Protein AF-A0A9E1S8I8-F1 (afdb_monomer)

Foldseek 3Di:
DVVVVVVVVVVVVVVVVVVVVVVVVVVVVVVVVVVVVVVVVVVVVVVVVVVVVVVVVVVVVVVPDDDDDDDDDPPVVVVVVVVVVVVVVVVVVVVVVVVVVVVVVVVVVVVVVVCVVPVDDDPVVVDPDPPDDDDDDDDDDDPPPPPVPFKFKEKEWEWEQDPVRDIDALAQWKKKKAQDFLQVLCVVLPNDCVVQPPQDGVQSVLLQCVQDCPSPPCSVVSSVVSRVVCVVVVRIDMDTAHRRNMDMDIGDGFAKIWIWTWGCPDPRTFTGGAIDGTDGYYHYDYHYPVRTPDDD

Nearest PDB structures (foldseek):
  3qec-assembly1_A  TM=5.569E-01  e=1.779E-06  Pseudomonas aeruginosa
  1xpn-assembly1_A  TM=4.089E-01  e=4.690E-05  Pseudomonas aeruginosa PAO1
  6cgt-assembly1_A  TM=3.805E-01  e=1.269E-01  Niallia circulans
  7uai-assembly1_H  TM=1.755E-01  e=2.310E+00  Homo sapiens

Secondary structure (DSSP, 8-state):
-HHHHHHHHHHHHHHHHHHHHHHHHHHHHHHHHHHHHHHHHHHHHHHHHHHHHHHHHHHHHHTTS--------HHHHHHHHHHHHHHHHHHHHHHHHHHHHHHHHHHHHHHHHHHHH-S---GGGSS-----------------------EEEEEEEEEEE-TTS-EEE-TT-EEEEESS-HHHHHHHTT--GGGSTT---HHHHHHHHHH-TTTSTTHHHHHHHHHHHHHHTTSSEEEE--TTSEEEEEEEESEEEEEEEEE--SSS-EEEEEEEEEPSEEEEEEE-GGG-SEE-

Structure (mmCIF, N/CA/C/O backbone):
data_AF-A0A9E1S8I8-F1
#
_entry.id   AF-A0A9E1S8I8-F1
#
loop_
_atom_site.group_PDB
_atom_site.id
_atom_site.type_symbol
_atom_site.label_atom_id
_atom_site.label_alt_id
_atom_site.label_comp_id
_atom_site.label_asym_id
_atom_site.label_entity_id
_atom_site.label_seq_id
_atom_site.pdbx_PDB_ins_code
_atom_site.Cartn_x
_atom_site.Cartn_y
_atom_site.Cartn_z
_atom_site.occupancy
_atom_site.B_iso_or_equiv
_atom_site.auth_seq_id
_atom_sit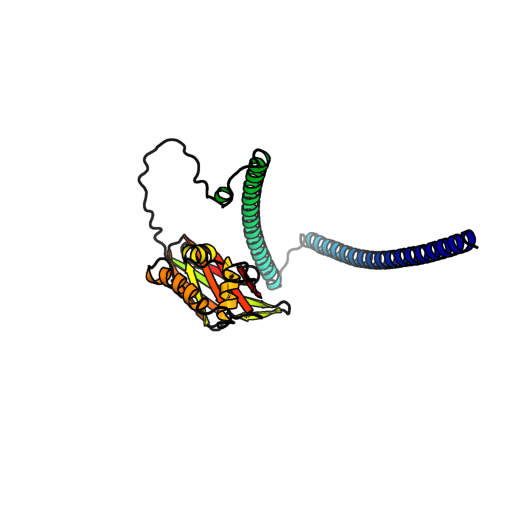e.auth_comp_id
_atom_site.auth_asym_id
_atom_site.auth_atom_id
_atom_site.pdbx_PDB_model_num
ATOM 1 N N . MET A 1 1 ? 63.934 21.686 -35.030 1.00 57.00 1 MET A N 1
ATOM 2 C CA . MET A 1 1 ? 62.515 21.384 -35.312 1.00 57.00 1 MET A CA 1
ATOM 3 C C . MET A 1 1 ? 61.804 20.628 -34.187 1.00 57.00 1 MET A C 1
ATOM 5 O O . MET A 1 1 ? 60.825 21.159 -33.699 1.00 57.00 1 MET A O 1
ATOM 9 N N . SER A 1 2 ? 62.266 19.462 -33.706 1.00 64.00 2 SER A N 1
ATOM 10 C CA . SER A 1 2 ? 61.500 18.681 -32.699 1.00 64.00 2 SER A CA 1
ATOM 11 C C . SER A 1 2 ? 61.282 19.377 -31.342 1.00 64.00 2 SER A C 1
ATOM 13 O O . SER A 1 2 ? 60.196 19.288 -30.788 1.00 64.00 2 SER A O 1
ATOM 15 N N . LYS A 1 3 ? 62.287 20.093 -30.812 1.00 66.56 3 LYS A N 1
ATOM 16 C CA . LYS A 1 3 ? 62.179 20.795 -29.513 1.00 66.56 3 LYS A CA 1
ATOM 17 C C . LYS A 1 3 ? 61.255 22.017 -29.539 1.00 66.56 3 LYS A C 1
ATOM 19 O O . LYS A 1 3 ? 60.738 22.421 -28.508 1.00 66.56 3 LYS A O 1
ATOM 24 N N . GLU A 1 4 ? 61.077 22.615 -30.710 1.00 71.12 4 GLU A N 1
ATOM 25 C CA . GLU A 1 4 ? 60.298 23.844 -30.893 1.00 71.12 4 GLU A CA 1
ATOM 26 C C . GLU A 1 4 ? 58.797 23.527 -30.930 1.00 71.12 4 GLU A C 1
ATOM 28 O O . GLU A 1 4 ? 58.008 24.182 -30.260 1.00 71.12 4 GLU A O 1
ATOM 33 N N . LEU A 1 5 ? 58.435 22.415 -31.582 1.00 75.75 5 LEU A N 1
ATOM 34 C CA . LEU A 1 5 ? 57.077 21.867 -31.590 1.00 75.75 5 LEU A CA 1
ATOM 35 C C . LEU A 1 5 ? 56.625 21.393 -30.192 1.00 75.75 5 LEU A C 1
ATOM 37 O O . LEU A 1 5 ? 55.467 21.549 -29.803 1.00 75.75 5 LEU A O 1
ATOM 41 N N . GLU A 1 6 ? 57.544 20.827 -29.408 1.00 79.88 6 GLU A N 1
ATOM 42 C CA . GLU A 1 6 ? 57.282 20.409 -28.024 1.00 79.88 6 GLU A CA 1
ATOM 43 C C . GLU A 1 6 ? 57.083 21.616 -27.090 1.00 79.88 6 GLU A C 1
ATOM 45 O O . GLU A 1 6 ? 56.179 21.623 -26.254 1.00 79.88 6 GLU A O 1
ATOM 50 N N . ALA A 1 7 ? 57.857 22.687 -27.283 1.00 79.88 7 ALA A N 1
ATOM 51 C CA . ALA A 1 7 ? 57.668 23.937 -26.551 1.00 79.88 7 ALA A CA 1
ATOM 52 C C . ALA A 1 7 ? 56.337 24.628 -26.910 1.00 79.88 7 ALA A C 1
ATOM 54 O O . ALA A 1 7 ? 55.632 25.108 -26.022 1.00 79.88 7 ALA A O 1
ATOM 55 N N . GLU A 1 8 ? 55.953 24.635 -28.188 1.00 81.38 8 GLU A N 1
ATOM 56 C CA . GLU A 1 8 ? 54.694 25.227 -28.658 1.00 81.38 8 GLU A CA 1
ATOM 57 C C . GLU A 1 8 ? 53.463 24.471 -28.128 1.00 81.38 8 GLU A C 1
ATOM 59 O O . GLU A 1 8 ? 52.495 25.076 -27.659 1.00 81.38 8 GLU A O 1
ATOM 64 N N . THR A 1 9 ? 53.513 23.137 -28.116 1.00 80.81 9 THR A N 1
ATOM 65 C CA . THR A 1 9 ? 52.442 22.305 -27.540 1.00 80.81 9 THR A CA 1
ATOM 66 C C . THR A 1 9 ? 52.339 22.459 -26.021 1.00 80.81 9 THR A C 1
ATOM 68 O O . THR A 1 9 ? 51.228 22.542 -25.491 1.00 80.81 9 THR A O 1
ATOM 71 N N . ALA A 1 10 ? 53.465 22.580 -25.312 1.00 84.19 10 ALA A N 1
ATOM 72 C CA . ALA A 1 10 ? 53.474 22.867 -23.878 1.00 84.19 10 ALA A CA 1
ATOM 73 C C . ALA A 1 10 ? 52.860 24.241 -23.554 1.00 84.19 10 ALA A C 1
ATOM 75 O O . ALA A 1 10 ? 52.058 24.348 -22.622 1.00 84.19 10 ALA A O 1
ATOM 76 N N . LEU A 1 11 ? 53.170 25.274 -24.344 1.00 85.06 11 LEU A N 1
ATOM 77 C CA . LEU A 1 11 ? 52.589 26.613 -24.192 1.00 85.06 11 LEU A CA 1
ATOM 78 C C . LEU A 1 11 ? 51.076 26.612 -24.423 1.00 85.06 11 LEU A C 1
ATOM 80 O O . LEU A 1 11 ? 50.335 27.184 -23.624 1.00 85.06 11 LEU A O 1
ATOM 84 N N . LYS A 1 12 ? 50.603 25.904 -25.451 1.00 85.56 12 LYS A N 1
ATOM 85 C CA . LYS A 1 12 ? 49.168 25.783 -25.736 1.00 85.56 12 LYS A CA 1
ATOM 86 C C . LYS A 1 12 ? 48.413 25.062 -24.617 1.00 85.56 12 LYS A C 1
ATOM 88 O O . LYS A 1 12 ? 47.315 25.468 -24.244 1.00 85.56 12 LYS A O 1
ATOM 93 N N . ASN A 1 13 ? 49.015 24.033 -24.023 1.00 86.25 13 ASN A N 1
ATOM 94 C CA . ASN A 1 13 ? 48.436 23.338 -22.870 1.00 86.25 13 ASN A CA 1
ATOM 95 C C . ASN A 1 13 ? 48.392 24.226 -21.616 1.00 86.25 13 ASN A C 1
ATOM 97 O O . ASN A 1 13 ? 47.397 24.218 -20.888 1.00 86.25 13 ASN A O 1
ATOM 101 N N . LEU A 1 14 ? 49.440 25.020 -21.377 1.00 88.75 14 LEU A N 1
ATOM 102 C CA . LEU A 1 14 ? 49.476 26.010 -20.297 1.00 88.75 14 LEU A CA 1
ATOM 103 C C . LEU A 1 14 ? 48.399 27.087 -20.474 1.00 88.75 14 LEU A C 1
ATOM 105 O O . LEU A 1 14 ? 47.734 27.450 -19.502 1.00 88.75 14 LEU A O 1
ATOM 109 N N . GLU A 1 15 ? 48.185 27.557 -21.701 1.00 90.75 15 GLU A N 1
ATOM 110 C CA . GLU A 1 15 ? 47.139 28.526 -22.034 1.00 90.75 15 GLU A CA 1
ATOM 111 C C . GLU A 1 15 ? 45.739 27.960 -21.758 1.00 90.75 15 GLU A C 1
ATOM 113 O O . GLU A 1 15 ? 44.950 28.581 -21.042 1.00 90.75 15 GLU A O 1
ATOM 118 N N . VAL A 1 16 ? 45.453 26.740 -22.225 1.00 90.19 16 VAL A N 1
ATOM 119 C CA . VAL A 1 16 ? 44.173 26.057 -21.970 1.00 90.19 16 VAL A CA 1
ATOM 120 C C . VAL A 1 16 ? 43.933 25.874 -20.470 1.00 90.19 16 VAL A C 1
ATOM 122 O O . VAL A 1 16 ? 42.843 26.173 -19.974 1.00 90.19 16 VAL A O 1
ATOM 125 N N . HIS A 1 17 ? 44.950 25.443 -19.724 1.00 88.19 17 HIS A N 1
ATOM 126 C CA . HIS A 1 17 ? 44.842 25.266 -18.277 1.00 88.19 17 HIS A CA 1
ATOM 127 C C . HIS A 1 17 ? 44.632 26.603 -17.544 1.00 88.19 17 HIS A C 1
ATOM 129 O O . HIS A 1 17 ? 43.855 26.677 -16.588 1.00 88.19 17 HIS A O 1
ATOM 135 N N . SER A 1 18 ? 45.278 27.678 -18.003 1.00 91.94 18 SER A N 1
ATOM 136 C CA . SER A 1 18 ? 45.083 29.035 -17.480 1.00 91.94 18 SER A CA 1
ATOM 137 C C . SER A 1 18 ? 43.645 29.521 -17.691 1.00 91.94 18 SER A C 1
ATOM 139 O O . SER A 1 18 ? 42.994 29.962 -16.741 1.00 91.94 18 SER A O 1
ATOM 141 N N . ILE A 1 19 ? 43.100 29.345 -18.899 1.00 92.94 19 ILE A N 1
ATOM 142 C CA . ILE A 1 19 ? 41.713 29.704 -19.235 1.00 92.94 19 ILE A CA 1
ATOM 143 C C . ILE A 1 19 ? 40.722 28.898 -18.387 1.00 92.94 19 ILE A C 1
ATOM 145 O O . ILE A 1 19 ? 39.763 29.453 -17.844 1.00 92.94 19 ILE A O 1
ATOM 149 N N . GLN A 1 20 ? 40.955 27.595 -18.222 1.00 91.12 20 GLN A N 1
ATOM 150 C CA . GLN A 1 20 ? 40.087 26.740 -17.415 1.00 91.12 20 GLN A CA 1
ATOM 151 C C . GLN A 1 20 ? 40.120 27.126 -15.931 1.00 91.12 20 GLN A C 1
ATOM 153 O O . GLN A 1 20 ? 39.068 27.187 -15.288 1.00 91.12 20 GLN A O 1
ATOM 158 N N . ARG A 1 21 ? 41.301 27.459 -15.392 1.00 92.81 21 ARG A N 1
ATOM 159 C CA . ARG A 1 21 ? 41.440 27.996 -14.032 1.00 92.81 21 ARG A CA 1
ATOM 160 C C . ARG A 1 21 ? 40.693 29.322 -13.885 1.00 92.81 21 ARG A C 1
ATOM 162 O O . ARG A 1 21 ? 39.972 29.489 -12.904 1.00 92.81 21 ARG A O 1
ATOM 169 N N . GLN A 1 22 ? 40.813 30.229 -14.853 1.00 93.19 22 GLN A N 1
ATOM 170 C CA . GLN A 1 22 ? 40.111 31.514 -14.828 1.00 93.19 22 GLN A CA 1
ATOM 171 C C . GLN A 1 22 ? 38.590 31.324 -14.812 1.00 93.19 22 GLN A C 1
ATOM 173 O O . GLN A 1 22 ? 37.897 31.952 -14.013 1.00 93.19 22 GLN A O 1
ATOM 178 N N . LYS A 1 23 ? 38.073 30.399 -15.627 1.00 93.25 23 LYS A N 1
ATOM 179 C CA . LYS A 1 23 ? 36.647 30.053 -15.647 1.00 93.25 23 LYS A CA 1
ATOM 180 C C . LYS A 1 23 ? 36.176 29.478 -14.309 1.00 93.25 23 LYS A C 1
ATOM 182 O O . LYS A 1 23 ? 35.147 29.898 -13.793 1.00 93.25 23 LYS A O 1
ATOM 187 N N . SER A 1 24 ? 36.959 28.580 -13.709 1.00 92.12 24 SER A N 1
ATOM 188 C CA . SER A 1 24 ? 36.643 28.021 -12.391 1.00 92.12 24 SER A CA 1
ATOM 189 C C . SER A 1 24 ? 36.608 29.089 -11.293 1.00 92.12 24 SER A C 1
ATOM 191 O O . SER A 1 24 ? 35.784 28.995 -10.387 1.00 92.12 24 SER A O 1
ATOM 193 N N . ILE A 1 25 ? 37.488 30.093 -11.350 1.00 93.25 25 ILE A N 1
ATOM 194 C CA . ILE A 1 25 ? 37.490 31.213 -10.399 1.00 93.25 25 ILE A CA 1
ATOM 195 C C . ILE A 1 25 ? 36.225 32.063 -10.566 1.00 93.25 25 ILE A C 1
ATOM 197 O O . ILE A 1 25 ? 35.616 32.454 -9.571 1.00 93.25 25 ILE A O 1
ATOM 201 N N . GLU A 1 26 ? 35.808 32.321 -11.804 1.00 94.31 26 GLU A N 1
ATOM 202 C CA . GLU A 1 26 ? 34.594 33.085 -12.101 1.00 94.31 26 GLU A CA 1
ATOM 203 C C . GLU A 1 26 ? 33.328 32.363 -11.603 1.00 94.31 26 GLU A C 1
ATOM 205 O O . GLU A 1 26 ? 32.475 32.967 -10.949 1.00 94.31 26 GLU A O 1
ATOM 210 N N . ASP A 1 27 ? 33.242 31.045 -11.810 1.00 92.38 27 ASP A N 1
ATOM 211 C CA . ASP A 1 27 ? 32.136 30.224 -11.305 1.00 92.38 27 ASP A CA 1
ATOM 212 C C . ASP A 1 27 ? 32.079 30.234 -9.767 1.00 92.38 27 ASP A C 1
ATOM 214 O O . ASP A 1 27 ? 31.004 30.388 -9.180 1.00 92.38 27 ASP A O 1
ATOM 218 N N . LEU A 1 28 ? 33.235 30.152 -9.095 1.00 91.88 28 LEU A N 1
ATOM 219 C CA . LEU A 1 28 ? 33.319 30.256 -7.634 1.00 91.88 28 LEU A CA 1
ATOM 220 C C . LEU A 1 28 ? 32.877 31.633 -7.123 1.00 91.88 28 LEU A C 1
ATOM 222 O O . LEU A 1 28 ? 32.170 31.708 -6.116 1.00 91.88 28 LEU A O 1
ATOM 226 N N . ARG A 1 29 ? 33.228 32.719 -7.824 1.00 93.25 29 ARG A N 1
ATOM 227 C CA . ARG A 1 29 ? 32.753 34.074 -7.496 1.00 93.25 29 ARG A CA 1
ATOM 228 C C . ARG A 1 29 ? 31.240 34.183 -7.620 1.00 93.25 29 ARG A C 1
ATOM 230 O O . ARG A 1 29 ? 30.596 34.732 -6.730 1.00 93.25 29 ARG A O 1
ATOM 237 N N . LYS A 1 30 ? 30.657 33.609 -8.673 1.00 93.00 30 LYS A N 1
ATOM 238 C CA . LYS A 1 30 ? 29.202 33.591 -8.867 1.00 93.00 30 LYS A CA 1
ATOM 239 C C . LYS A 1 30 ? 28.489 32.806 -7.766 1.00 93.00 30 LYS A C 1
ATOM 241 O O . LYS A 1 30 ? 27.469 33.258 -7.251 1.00 93.00 30 LYS A O 1
ATOM 246 N N . ILE A 1 31 ? 29.039 31.656 -7.372 1.00 92.81 31 ILE A N 1
ATOM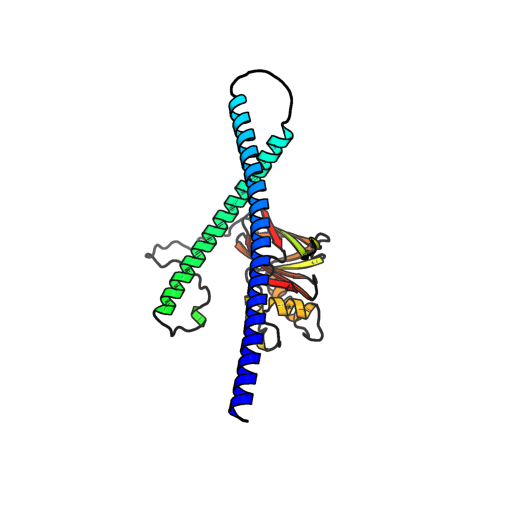 247 C CA . ILE A 1 31 ? 28.510 30.855 -6.262 1.00 92.81 31 ILE A CA 1
ATOM 248 C C . ILE A 1 31 ? 28.584 31.634 -4.945 1.00 92.81 31 ILE A C 1
ATOM 250 O O . ILE A 1 31 ? 27.604 31.637 -4.202 1.00 92.81 31 ILE A O 1
ATOM 254 N N . ASN A 1 32 ? 29.704 32.301 -4.658 1.00 92.06 32 ASN A N 1
ATOM 255 C CA . ASN A 1 32 ? 29.839 33.108 -3.445 1.00 92.06 32 ASN A CA 1
ATOM 256 C C . ASN A 1 32 ? 28.862 34.283 -3.434 1.00 92.06 32 ASN A C 1
ATOM 258 O O . ASN A 1 32 ? 28.139 34.426 -2.459 1.00 92.06 32 ASN A O 1
ATOM 262 N N . ASN A 1 33 ? 28.717 35.018 -4.538 1.00 93.12 33 ASN A N 1
ATOM 263 C CA . ASN A 1 33 ? 27.735 36.101 -4.624 1.00 93.12 33 ASN A CA 1
ATOM 264 C C . ASN A 1 33 ? 26.302 35.613 -4.346 1.00 93.12 33 ASN A C 1
ATOM 266 O O . ASN A 1 33 ? 25.557 36.261 -3.615 1.00 93.12 33 ASN A O 1
ATOM 270 N N . ASN A 1 34 ? 25.914 34.449 -4.876 1.00 92.38 34 ASN A N 1
ATOM 271 C CA . ASN A 1 34 ? 24.595 33.868 -4.604 1.00 92.38 34 ASN A CA 1
ATOM 272 C C . ASN A 1 34 ? 24.433 33.463 -3.128 1.00 92.38 34 ASN A C 1
ATOM 274 O O . ASN A 1 34 ? 23.359 33.634 -2.543 1.00 92.38 34 ASN A O 1
ATOM 278 N N . LYS A 1 35 ? 25.490 32.915 -2.516 1.00 92.94 35 LYS A N 1
ATOM 279 C CA . LYS A 1 35 ? 25.498 32.581 -1.087 1.00 92.94 35 LYS A CA 1
ATOM 280 C C . LYS A 1 35 ? 25.384 33.837 -0.233 1.00 92.94 35 LYS A C 1
ATOM 282 O O . LYS A 1 35 ? 24.557 33.850 0.669 1.00 92.94 35 LYS A O 1
ATOM 287 N N . ASP A 1 36 ? 26.124 34.888 -0.559 1.00 90.31 36 ASP A N 1
ATOM 288 C CA . ASP A 1 36 ? 26.097 36.160 0.163 1.00 90.31 36 ASP A CA 1
ATOM 289 C C . ASP A 1 36 ? 24.714 36.821 0.077 1.00 90.31 36 ASP A C 1
ATOM 291 O O . ASP A 1 36 ? 24.185 37.275 1.090 1.00 90.31 36 ASP A O 1
ATOM 295 N N . GLN A 1 37 ? 24.059 36.775 -1.090 1.00 92.38 37 GLN 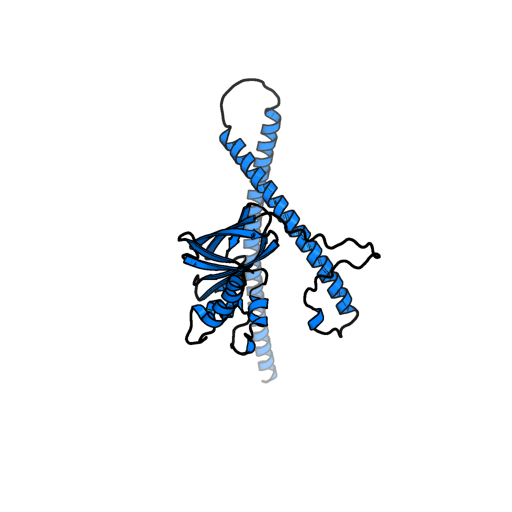A N 1
ATOM 296 C CA . GLN A 1 37 ? 22.664 37.213 -1.244 1.00 92.38 37 GLN A CA 1
ATOM 297 C C . GLN A 1 37 ? 21.696 36.394 -0.381 1.00 92.38 37 GLN A C 1
ATOM 299 O O . GLN A 1 37 ? 20.799 36.949 0.252 1.00 92.38 37 GLN A O 1
ATOM 304 N N . THR A 1 38 ? 21.887 35.074 -0.327 1.00 92.00 38 THR A N 1
ATOM 305 C CA . THR A 1 38 ? 21.054 34.184 0.494 1.00 92.00 38 THR A CA 1
ATOM 306 C C . THR A 1 38 ? 21.260 34.457 1.984 1.00 92.00 38 THR A C 1
ATOM 308 O O . THR A 1 38 ? 20.293 34.519 2.739 1.00 92.00 38 THR A O 1
ATOM 311 N N . ILE A 1 39 ? 22.508 34.661 2.410 1.00 93.12 39 ILE A N 1
ATOM 312 C CA . ILE A 1 39 ? 22.858 35.006 3.790 1.00 93.12 39 ILE A CA 1
ATOM 313 C C . ILE A 1 39 ? 22.231 36.349 4.167 1.00 93.12 39 ILE A C 1
ATOM 315 O O . ILE A 1 39 ? 21.619 36.442 5.226 1.00 93.12 39 ILE A O 1
ATOM 319 N N . ALA A 1 40 ? 22.310 37.361 3.300 1.00 91.88 40 ALA A N 1
ATOM 320 C CA . ALA A 1 40 ? 21.689 38.661 3.543 1.00 91.88 40 ALA A CA 1
ATOM 321 C C . ALA A 1 40 ? 20.164 38.548 3.726 1.00 91.88 40 ALA A C 1
ATOM 323 O O . ALA A 1 40 ? 19.621 39.097 4.684 1.00 91.88 40 ALA A O 1
ATOM 324 N N . ALA A 1 41 ? 19.485 37.782 2.866 1.00 89.88 41 ALA A N 1
ATOM 325 C CA . ALA A 1 41 ? 18.043 37.557 2.970 1.00 89.88 41 ALA A CA 1
ATOM 326 C C . ALA A 1 41 ? 17.652 36.809 4.259 1.00 89.88 41 ALA A C 1
ATOM 328 O O . ALA A 1 41 ? 16.682 37.175 4.922 1.00 89.88 41 ALA A O 1
ATOM 329 N N . LEU A 1 42 ? 18.416 35.780 4.643 1.00 89.44 42 LEU A N 1
ATOM 330 C CA . LEU A 1 42 ? 18.173 35.028 5.877 1.00 89.44 42 LEU A CA 1
ATOM 331 C C . LEU A 1 42 ? 18.445 35.864 7.132 1.00 89.44 42 LEU A C 1
ATOM 333 O O . LEU A 1 42 ? 17.692 35.762 8.098 1.00 89.44 42 LEU A O 1
ATOM 337 N N . SER A 1 43 ? 19.485 36.701 7.121 1.00 91.25 43 SER A N 1
ATOM 338 C CA . SER A 1 43 ? 19.770 37.635 8.214 1.00 91.25 43 SER A CA 1
ATOM 339 C C . SER A 1 43 ? 18.639 38.646 8.391 1.00 91.25 43 SER A C 1
ATOM 341 O O . SER A 1 43 ? 18.173 38.827 9.509 1.00 91.25 43 SER A O 1
ATOM 343 N N . GLN A 1 44 ? 18.119 39.212 7.296 1.00 90.12 44 GLN A N 1
ATOM 344 C CA . GLN A 1 44 ? 16.972 40.124 7.347 1.00 90.12 44 GLN A CA 1
ATOM 345 C C . GLN A 1 44 ? 15.731 39.456 7.959 1.00 90.12 44 GLN A C 1
ATOM 347 O O . GLN A 1 44 ? 15.073 40.038 8.819 1.00 90.12 44 GLN A O 1
ATOM 352 N N . LEU A 1 45 ? 15.427 38.222 7.546 1.00 90.06 45 LEU A N 1
ATOM 353 C CA . LEU A 1 45 ? 14.295 37.460 8.079 1.00 90.06 45 LEU A CA 1
ATOM 354 C C . LEU A 1 45 ? 14.490 37.158 9.575 1.00 90.06 45 LEU A C 1
ATOM 356 O O . LEU A 1 45 ? 13.562 37.294 10.372 1.00 90.06 45 LEU A O 1
ATOM 360 N N . ASN A 1 46 ? 15.709 36.801 9.984 1.00 90.69 46 ASN A N 1
ATOM 361 C CA . ASN A 1 46 ? 16.030 36.603 11.395 1.00 90.69 46 ASN A CA 1
ATOM 362 C C . ASN A 1 46 ? 15.848 37.883 12.220 1.00 90.69 46 ASN A C 1
ATOM 364 O O . ASN A 1 46 ? 15.276 37.813 13.307 1.00 90.69 46 ASN A O 1
ATOM 368 N N . ASP A 1 47 ? 16.278 39.039 11.717 1.00 87.56 47 ASP A N 1
ATOM 369 C CA . ASP A 1 47 ? 16.104 40.323 12.404 1.00 87.56 47 ASP A CA 1
ATOM 370 C C . ASP A 1 47 ? 14.617 40.694 12.558 1.00 8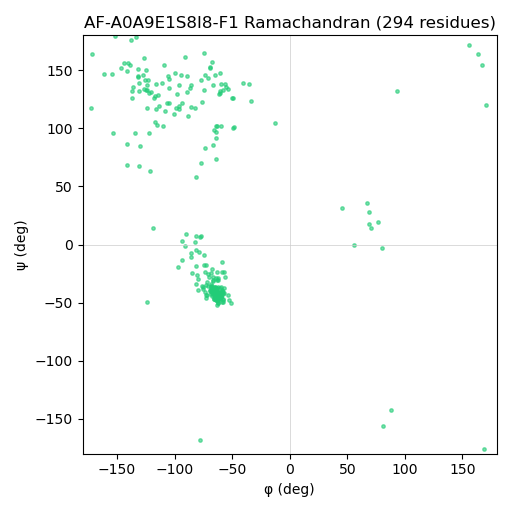7.56 47 ASP A C 1
ATOM 372 O O . ASP A 1 47 ? 14.196 41.187 13.614 1.00 87.56 47 ASP A O 1
ATOM 376 N N . GLU A 1 48 ? 13.794 40.395 11.549 1.00 88.50 48 GLU A N 1
ATOM 377 C CA . GLU A 1 48 ? 12.337 40.558 11.599 1.00 88.50 48 GLU A CA 1
ATOM 378 C C . GLU A 1 48 ? 11.702 39.636 12.653 1.00 88.50 48 GLU A C 1
ATOM 380 O O . GLU A 1 48 ? 10.951 40.102 13.514 1.00 88.50 48 GLU A O 1
ATOM 385 N N . LEU A 1 49 ? 12.070 38.350 12.672 1.00 88.50 49 LEU A N 1
ATOM 386 C CA . LEU A 1 49 ? 11.587 37.392 13.673 1.00 88.50 49 LEU A CA 1
ATOM 387 C C . LEU A 1 49 ? 11.994 37.781 15.095 1.00 88.50 49 LEU A C 1
ATOM 389 O O . LEU A 1 49 ? 11.192 37.673 16.022 1.00 88.50 49 LEU A O 1
ATOM 393 N N . ILE A 1 50 ? 13.230 38.239 15.291 1.00 87.38 50 ILE A N 1
ATOM 394 C CA . ILE A 1 50 ? 13.712 38.701 16.597 1.00 87.38 50 ILE A CA 1
ATOM 395 C C . ILE A 1 50 ? 12.926 39.937 17.045 1.00 87.38 50 ILE A C 1
ATOM 397 O O . ILE A 1 50 ? 12.544 40.023 18.217 1.00 87.38 50 ILE A O 1
ATOM 401 N N . SER A 1 51 ? 12.644 40.867 16.131 1.00 80.62 51 SER A N 1
ATOM 402 C CA . SER A 1 51 ? 11.831 42.053 16.423 1.00 80.62 51 SER A CA 1
ATOM 403 C C . SER A 1 51 ? 10.402 41.667 16.807 1.00 80.62 51 SER A C 1
ATOM 405 O O . SER A 1 51 ? 9.861 42.198 17.779 1.00 80.62 51 SER A O 1
ATOM 407 N N . GLU A 1 52 ? 9.832 40.676 16.127 1.00 81.56 52 GLU A N 1
ATOM 408 C CA . GLU A 1 52 ? 8.506 40.138 16.419 1.00 81.56 52 GLU A CA 1
ATOM 409 C C . GLU A 1 52 ? 8.449 39.447 17.783 1.00 81.56 52 GLU A C 1
ATOM 411 O O . GLU A 1 52 ? 7.563 39.720 18.594 1.00 81.56 52 GLU A O 1
ATOM 416 N N . ILE A 1 53 ? 9.449 38.622 18.099 1.00 79.19 53 ILE A N 1
ATOM 417 C CA . ILE A 1 53 ? 9.590 37.992 19.417 1.00 79.19 53 ILE A CA 1
ATOM 418 C C . ILE A 1 53 ? 9.719 39.059 20.507 1.00 79.19 53 ILE A C 1
ATOM 420 O O . ILE A 1 53 ? 9.132 38.914 21.581 1.00 79.19 53 ILE A O 1
ATOM 424 N N . LYS A 1 54 ? 10.478 40.132 20.256 1.00 80.25 54 LYS A N 1
ATOM 425 C CA . LYS A 1 54 ? 10.642 41.236 21.207 1.00 80.25 54 LYS A CA 1
ATOM 426 C C . LYS A 1 54 ? 9.333 42.002 21.410 1.00 80.25 54 LYS A C 1
ATOM 428 O O . LYS A 1 54 ? 9.036 42.348 22.551 1.00 80.25 54 LYS A O 1
ATOM 433 N N . ARG A 1 55 ? 8.539 42.208 20.354 1.00 78.38 55 ARG A N 1
ATOM 434 C CA . ARG A 1 55 ? 7.201 42.815 20.434 1.00 78.38 55 ARG A CA 1
ATOM 435 C C . ARG A 1 55 ? 6.249 41.951 21.258 1.00 78.38 55 ARG A C 1
ATOM 437 O O . ARG A 1 55 ? 5.721 42.424 22.255 1.00 78.38 55 ARG A O 1
ATOM 444 N N . ILE A 1 56 ? 6.147 40.662 20.928 1.00 76.12 56 ILE A N 1
ATOM 445 C CA . ILE A 1 56 ? 5.302 39.691 21.642 1.00 76.12 56 ILE A CA 1
ATOM 446 C C . ILE A 1 56 ? 5.687 39.609 23.124 1.00 76.12 56 ILE A C 1
ATOM 448 O O . ILE A 1 56 ? 4.825 39.586 24.001 1.00 76.12 56 ILE A O 1
ATOM 452 N N . LYS A 1 57 ? 6.990 39.590 23.432 1.00 76.75 57 LYS A N 1
ATOM 453 C CA . LYS A 1 57 ? 7.464 39.614 24.821 1.00 76.75 57 LYS A CA 1
ATOM 454 C C . LYS A 1 57 ? 7.190 40.949 25.513 1.00 76.75 57 LYS A C 1
ATOM 456 O O . LYS A 1 57 ? 6.897 40.934 26.700 1.00 76.75 57 LYS A O 1
ATOM 461 N N . GLY A 1 58 ? 7.278 42.078 24.810 1.00 65.88 58 GLY A N 1
ATOM 462 C CA . GLY A 1 58 ? 6.927 43.394 25.350 1.00 65.88 58 GLY A CA 1
ATOM 463 C C . GLY A 1 58 ? 5.445 43.509 25.712 1.00 65.88 58 GLY A C 1
ATOM 464 O O . GLY A 1 58 ? 5.118 44.041 26.771 1.00 65.88 58 GLY A O 1
ATOM 465 N N . ASP A 1 59 ? 4.568 42.939 24.887 1.00 57.28 59 ASP A N 1
ATOM 466 C CA . ASP A 1 59 ? 3.121 42.923 25.122 1.00 57.28 59 ASP A CA 1
ATOM 467 C C . ASP A 1 59 ? 2.749 42.032 26.324 1.00 57.28 59 ASP A C 1
ATOM 469 O O . ASP A 1 59 ? 1.926 42.421 27.149 1.00 57.28 59 ASP A O 1
ATOM 473 N N . LEU A 1 60 ? 3.455 40.910 26.524 1.00 55.81 60 LEU A N 1
ATOM 474 C CA . LEU A 1 60 ? 3.283 40.024 27.689 1.00 55.81 60 LEU A CA 1
ATOM 475 C C . LEU A 1 60 ? 3.628 40.674 29.045 1.00 55.81 60 LEU A C 1
ATOM 477 O O . LEU A 1 60 ? 3.129 40.218 30.070 1.00 55.81 60 LEU A O 1
ATOM 481 N N . TYR A 1 61 ? 4.467 41.717 29.073 1.00 48.94 61 TYR A N 1
ATOM 482 C CA . TYR A 1 61 ? 4.805 42.450 30.305 1.00 48.94 61 TYR A CA 1
ATOM 483 C C . TYR A 1 61 ? 3.927 43.691 30.545 1.00 48.94 61 TYR A C 1
ATOM 485 O O . TYR A 1 61 ? 3.938 44.224 31.654 1.00 48.94 61 TYR A O 1
ATOM 493 N N . ARG A 1 62 ? 3.159 44.160 29.548 1.00 47.19 62 ARG A N 1
ATOM 494 C CA . ARG A 1 62 ? 2.178 45.253 29.728 1.00 47.19 62 ARG A CA 1
ATOM 495 C C . ARG A 1 62 ? 0.828 44.764 30.250 1.00 47.19 62 ARG A C 1
ATOM 497 O O . ARG A 1 62 ? 0.144 45.536 30.910 1.00 47.19 62 ARG A O 1
ATOM 504 N N . ASP A 1 63 ? 0.495 43.496 30.023 1.00 46.88 63 ASP A N 1
ATOM 505 C CA . ASP A 1 63 ? -0.806 42.906 30.376 1.00 46.88 63 ASP A CA 1
ATOM 506 C C . ASP A 1 63 ? -0.934 42.463 31.850 1.00 46.88 63 ASP A C 1
ATOM 508 O O . ASP A 1 63 ? -1.962 41.929 32.257 1.00 46.88 63 ASP A O 1
ATOM 512 N N . SER A 1 64 ? 0.090 42.680 32.687 1.00 48.38 64 SER A N 1
ATOM 513 C CA . SER A 1 64 ? 0.043 42.337 34.120 1.00 48.38 64 SER A CA 1
ATOM 514 C C . SER A 1 64 ? -0.406 43.480 35.038 1.00 48.38 64 SER A C 1
ATOM 516 O O . SER A 1 64 ? -0.412 43.300 36.251 1.00 48.38 64 SER A O 1
ATOM 518 N N . ASN A 1 65 ? -0.767 44.645 34.495 1.00 44.16 65 ASN A N 1
ATOM 519 C CA . ASN A 1 65 ? -1.315 45.768 35.259 1.00 44.16 65 ASN A CA 1
ATOM 520 C C . ASN A 1 65 ? -2.426 46.444 34.451 1.00 44.16 65 ASN A C 1
ATOM 522 O O . ASN A 1 65 ? -2.149 47.394 33.725 1.00 44.16 65 ASN A O 1
ATOM 526 N N . THR A 1 66 ? -3.658 45.946 34.552 1.00 37.59 66 THR A N 1
ATOM 527 C CA . THR A 1 66 ? -4.909 46.724 34.697 1.00 37.59 66 THR A CA 1
ATOM 528 C C . THR A 1 66 ? -6.113 45.793 34.534 1.00 37.59 66 THR A C 1
ATOM 530 O O . THR A 1 66 ? -6.287 45.150 33.505 1.00 37.59 66 THR A O 1
ATOM 533 N N . ASP A 1 67 ? -6.936 45.723 35.583 1.00 45.19 67 ASP A N 1
ATOM 534 C CA . ASP A 1 67 ? -8.347 45.348 35.482 1.00 45.19 67 ASP A CA 1
ATOM 535 C C . ASP A 1 67 ? -9.035 46.246 34.437 1.00 45.19 67 ASP A C 1
ATOM 537 O O . ASP A 1 67 ? -8.819 47.457 34.468 1.00 45.19 67 ASP A O 1
ATOM 541 N N . ASP A 1 68 ? -9.832 45.680 33.524 1.00 37.03 68 ASP A N 1
ATOM 542 C CA . ASP A 1 68 ? -11.272 45.965 33.347 1.00 37.03 68 ASP A CA 1
ATOM 543 C C . ASP A 1 68 ? -11.815 45.385 32.011 1.00 37.03 68 ASP A C 1
ATOM 545 O O . ASP A 1 68 ? -11.099 45.160 31.037 1.00 37.03 68 ASP A O 1
ATOM 549 N N . LEU A 1 69 ? -13.120 45.116 32.003 1.00 46.22 69 LEU A N 1
ATOM 550 C CA . LEU A 1 69 ? -13.991 44.542 30.972 1.00 46.22 69 LEU A CA 1
ATOM 551 C C . LEU A 1 69 ? -13.694 44.901 29.491 1.00 46.22 69 LEU A C 1
ATOM 553 O O . LEU A 1 69 ? -13.632 46.070 29.124 1.00 46.22 69 LEU A O 1
ATOM 557 N N . SER A 1 70 ? -13.782 43.909 28.584 1.00 39.22 70 SER A N 1
ATOM 558 C CA . SER A 1 70 ? -14.759 43.853 27.459 1.00 39.22 70 SER A CA 1
ATOM 559 C C . SER A 1 70 ? -14.393 42.826 26.357 1.00 39.22 70 SER A C 1
ATOM 561 O O . SER A 1 70 ? -13.310 42.261 26.307 1.00 39.22 70 SER A O 1
ATOM 563 N N . LYS A 1 71 ? -15.386 42.496 25.522 1.00 47.34 71 LYS A N 1
ATOM 564 C CA . LYS A 1 71 ? -15.511 41.358 24.587 1.00 47.34 71 LYS A CA 1
ATOM 565 C C . LYS A 1 71 ? -14.444 41.244 23.460 1.00 47.34 71 LYS A C 1
ATOM 567 O O . LYS A 1 71 ? -14.359 42.139 22.630 1.00 47.34 71 LYS A O 1
ATOM 572 N N . GLY A 1 72 ? -13.859 40.037 23.307 1.00 39.38 72 GLY A N 1
ATOM 573 C CA . GLY A 1 72 ? -13.247 39.447 22.077 1.00 39.38 72 GLY A CA 1
ATOM 574 C C . GLY A 1 72 ? -11.727 39.667 21.897 1.00 39.38 72 GLY A C 1
ATOM 575 O O . GLY A 1 72 ? -11.307 40.804 22.059 1.00 39.38 72 GLY A O 1
ATOM 576 N N . PRO A 1 73 ? -10.889 38.640 21.567 1.00 48.38 73 PRO A N 1
ATOM 577 C CA . PRO A 1 73 ? -11.086 37.661 20.485 1.00 48.38 73 PRO A CA 1
ATOM 578 C C . PRO A 1 73 ? -10.809 36.197 20.917 1.00 48.38 73 PRO A C 1
ATOM 580 O O . PRO A 1 73 ? -9.682 35.706 20.874 1.00 48.38 73 PRO A O 1
ATOM 583 N N . SER A 1 74 ? -11.843 35.445 21.300 1.00 55.59 74 SER A N 1
ATOM 584 C CA . SER A 1 74 ? -11.688 34.044 21.740 1.00 55.59 74 SER A CA 1
ATOM 585 C C . SER A 1 74 ? -11.381 33.050 20.608 1.00 55.59 74 SER A C 1
ATOM 587 O O . SER A 1 74 ? -10.867 31.966 20.861 1.00 55.59 74 SER A O 1
ATOM 589 N N . THR A 1 75 ? -11.619 33.401 19.342 1.00 58.78 75 THR A N 1
ATOM 590 C CA . THR A 1 75 ? -11.528 32.448 18.219 1.00 58.78 75 THR A CA 1
ATOM 591 C C . THR A 1 75 ? -10.093 32.098 17.813 1.00 58.78 75 THR A C 1
ATOM 593 O O . THR A 1 75 ? -9.816 30.943 17.489 1.00 58.78 75 THR A O 1
ATOM 596 N N . GLN A 1 76 ? -9.156 33.052 17.863 1.00 58.75 76 GLN A N 1
ATOM 597 C CA . GLN A 1 76 ? -7.747 32.790 17.539 1.00 58.75 76 GLN A CA 1
ATOM 598 C C . GLN A 1 76 ? -7.031 32.028 18.654 1.00 58.75 76 GLN A C 1
ATOM 600 O O . GLN A 1 76 ? -6.260 31.116 18.360 1.00 58.75 76 GLN A O 1
ATOM 605 N N . LEU A 1 77 ? -7.323 32.342 19.920 1.00 68.56 77 LEU A N 1
ATOM 606 C CA . LEU A 1 77 ? -6.747 31.637 21.065 1.00 68.56 77 LEU A CA 1
ATOM 607 C C . LEU A 1 77 ? -7.221 30.180 21.115 1.00 68.56 77 LEU A C 1
ATOM 609 O O . LEU A 1 77 ? -6.412 29.278 21.331 1.00 68.56 77 LEU A O 1
ATOM 613 N N . ASP A 1 78 ? -8.503 29.931 20.845 1.00 66.00 78 ASP A N 1
ATOM 614 C CA . ASP A 1 78 ? -9.045 28.573 20.770 1.00 66.00 78 ASP A CA 1
ATOM 615 C C . ASP A 1 78 ? -8.492 27.800 19.562 1.00 66.00 78 ASP A C 1
ATOM 617 O O . ASP A 1 78 ? -8.180 26.608 19.678 1.00 66.00 78 ASP A O 1
ATOM 621 N N . SER A 1 79 ? -8.269 28.479 18.429 1.00 67.12 79 SER A N 1
ATOM 622 C CA . SER A 1 79 ? -7.592 27.902 17.261 1.00 67.12 79 SER A CA 1
ATOM 623 C C . SER A 1 79 ? -6.149 27.507 17.587 1.00 67.12 79 SER A C 1
ATOM 625 O O . SER A 1 79 ? -5.784 26.344 17.395 1.00 67.12 79 SER A O 1
ATOM 627 N N . LEU A 1 80 ? -5.361 28.414 18.176 1.00 77.88 80 LEU A N 1
ATOM 628 C CA . LEU A 1 80 ? -3.988 28.140 18.616 1.00 77.88 80 LEU A CA 1
ATOM 629 C C . LEU A 1 80 ? -3.948 27.009 19.645 1.00 77.88 80 LEU A C 1
ATOM 631 O O . LEU A 1 80 ? -3.107 26.119 19.563 1.00 77.88 80 LEU A O 1
ATOM 635 N N . LYS A 1 81 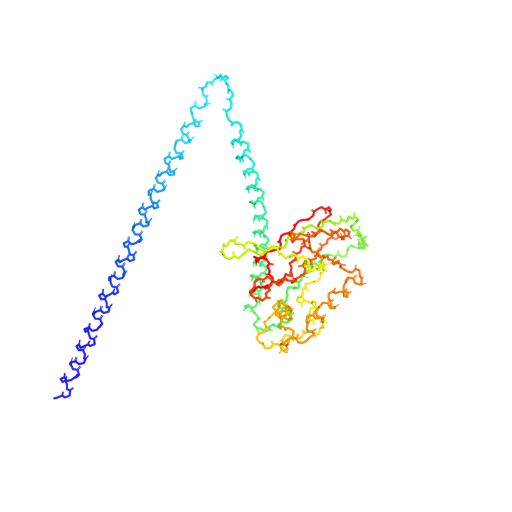? -4.886 26.982 20.592 1.00 79.00 81 LYS A N 1
ATOM 636 C CA . LYS A 1 81 ? -4.987 25.922 21.604 1.00 79.00 81 LYS A CA 1
ATOM 637 C C . LYS A 1 81 ? -5.289 24.564 20.969 1.00 79.00 81 LYS A C 1
ATOM 639 O O . LYS A 1 81 ? -4.739 23.543 21.394 1.00 79.00 81 LYS A O 1
ATOM 644 N N . SER A 1 82 ? -6.122 24.537 19.928 1.00 74.12 82 SER A N 1
ATOM 645 C CA . SER A 1 82 ? -6.391 23.328 19.146 1.00 74.12 82 SER A CA 1
ATOM 646 C C . SER A 1 82 ? -5.158 22.868 18.357 1.00 74.12 82 SER A C 1
ATOM 648 O O . SER A 1 82 ? -4.880 21.668 18.289 1.00 74.12 82 SER A O 1
ATOM 650 N N . GLU A 1 83 ? -4.377 23.809 17.828 1.00 84.06 83 GLU A N 1
ATOM 651 C CA . GLU A 1 83 ? -3.163 23.546 17.061 1.00 84.06 83 GLU A CA 1
ATOM 652 C C . GLU A 1 83 ? -2.026 23.054 17.957 1.00 84.06 83 GLU A C 1
ATOM 654 O O . GLU A 1 83 ? -1.428 22.019 17.677 1.00 84.06 83 GLU A O 1
ATOM 659 N N . VAL A 1 84 ? -1.833 23.667 19.125 1.00 88.44 84 VAL A N 1
ATOM 660 C CA . VAL A 1 84 ? -0.916 23.188 20.170 1.00 88.44 84 VAL A CA 1
ATOM 661 C C . VAL A 1 84 ? -1.294 21.778 20.624 1.00 88.44 84 VAL A C 1
ATOM 663 O O . VAL A 1 84 ? -0.421 20.925 20.796 1.00 88.44 84 VAL A O 1
ATOM 666 N N . LYS A 1 85 ? -2.590 21.473 20.765 1.00 83.88 85 LYS A N 1
ATOM 667 C CA . LYS A 1 85 ? -3.048 20.117 21.105 1.00 83.88 85 LYS A CA 1
ATOM 668 C C . LYS A 1 85 ? -2.726 19.108 19.993 1.00 83.88 85 LYS A C 1
ATOM 670 O O . LYS A 1 85 ? -2.300 17.992 20.296 1.00 83.88 85 LYS A O 1
ATOM 675 N N . LYS A 1 86 ? -2.890 19.487 18.720 1.00 85.12 86 LYS A N 1
ATOM 676 C CA . LYS A 1 86 ? -2.509 18.656 17.562 1.00 85.12 86 LYS A CA 1
ATOM 677 C C . LYS A 1 86 ? -0.999 18.431 17.505 1.00 85.12 86 LYS A C 1
ATOM 679 O O . LYS A 1 86 ? -0.572 17.286 17.377 1.00 85.12 86 LYS A O 1
ATOM 684 N N . LEU A 1 87 ? -0.206 19.489 17.663 1.00 90.50 87 LEU A N 1
ATOM 685 C CA . LEU A 1 87 ? 1.256 19.429 17.669 1.00 90.50 87 LEU A CA 1
ATOM 686 C C . LEU A 1 87 ? 1.774 18.564 18.818 1.00 90.50 87 LEU A C 1
ATOM 688 O O . LEU A 1 87 ? 2.634 17.720 18.597 1.00 90.50 87 LEU A O 1
ATOM 692 N N . LYS A 1 88 ? 1.195 18.685 20.017 1.00 88.94 88 LYS A N 1
ATOM 693 C CA . LYS A 1 88 ? 1.549 17.848 21.171 1.00 88.94 88 LYS A CA 1
ATOM 694 C C . LYS A 1 88 ? 1.273 16.363 20.917 1.00 88.94 88 LYS A C 1
ATOM 696 O O . LYS A 1 88 ? 2.117 15.528 21.232 1.00 88.94 88 LYS A O 1
ATOM 701 N N . ASN A 1 89 ? 0.128 16.029 20.318 1.00 84.81 89 ASN A N 1
ATOM 702 C CA . ASN A 1 89 ? -0.181 14.648 19.935 1.00 84.81 89 ASN A CA 1
ATOM 703 C C . ASN A 1 89 ? 0.763 14.132 18.839 1.00 84.81 89 ASN A C 1
ATOM 705 O O . ASN A 1 89 ? 1.228 12.999 18.921 1.00 84.81 89 ASN A O 1
ATOM 709 N N . ASN A 1 90 ? 1.079 14.957 17.836 1.00 88.81 90 ASN A N 1
ATOM 710 C CA . ASN A 1 90 ? 2.013 14.588 16.773 1.00 88.81 90 ASN A CA 1
ATOM 711 C C . ASN A 1 90 ? 3.425 14.350 17.330 1.00 88.81 90 ASN A C 1
ATOM 713 O O . ASN A 1 90 ? 4.032 13.324 17.042 1.00 88.81 90 ASN A O 1
ATOM 717 N N . LEU A 1 91 ? 3.898 15.239 18.206 1.00 91.81 91 LEU A N 1
ATOM 718 C CA . LEU A 1 91 ? 5.182 15.109 18.884 1.00 91.81 91 LEU A CA 1
ATOM 719 C C . LEU A 1 91 ? 5.248 13.840 19.741 1.00 91.81 91 LEU A C 1
ATOM 721 O O . LEU A 1 91 ? 6.257 13.143 19.705 1.00 91.81 91 LEU A O 1
ATOM 725 N N . ALA A 1 92 ? 4.178 13.501 20.466 1.00 88.06 92 ALA A N 1
ATOM 726 C CA . ALA A 1 92 ? 4.111 12.261 21.239 1.00 88.06 92 ALA A CA 1
ATOM 727 C C . ALA A 1 92 ? 4.213 11.016 20.338 1.00 88.06 92 ALA A C 1
ATOM 729 O O . ALA A 1 92 ? 4.990 10.109 20.629 1.00 88.06 92 ALA A O 1
ATOM 730 N N . LEU A 1 93 ? 3.497 10.997 19.207 1.00 86.75 93 LEU A N 1
ATOM 731 C CA . LEU A 1 93 ? 3.576 9.905 18.230 1.00 86.75 93 LEU A CA 1
ATOM 732 C C . LEU A 1 93 ? 4.967 9.802 17.595 1.00 86.75 93 LEU A C 1
ATOM 734 O O . LEU A 1 93 ? 5.515 8.707 17.486 1.00 86.75 93 LEU A O 1
ATOM 738 N N . LYS A 1 94 ? 5.561 10.939 17.220 1.00 90.94 94 LYS A N 1
ATOM 739 C CA . LYS A 1 94 ? 6.916 11.000 16.664 1.00 90.94 94 LYS A CA 1
ATOM 740 C C . LYS A 1 94 ? 7.971 10.577 17.678 1.00 90.94 94 LYS A C 1
ATOM 742 O O . LYS A 1 94 ? 8.929 9.911 17.304 1.00 90.94 94 LYS A O 1
ATOM 747 N N . SER A 1 95 ? 7.788 10.908 18.953 1.00 88.00 95 SER A N 1
ATOM 748 C CA . SER A 1 95 ? 8.667 10.462 20.033 1.00 88.00 95 SER A CA 1
ATOM 749 C C . SER A 1 95 ? 8.621 8.941 20.207 1.00 88.00 95 SER A C 1
ATOM 751 O O . SER A 1 95 ? 9.675 8.317 20.325 1.00 88.00 95 SER A O 1
ATOM 753 N N . GLU A 1 96 ? 7.437 8.327 20.130 1.00 87.44 96 GLU A N 1
ATOM 754 C CA . GLU A 1 96 ? 7.292 6.867 20.208 1.00 87.44 96 GLU A CA 1
ATOM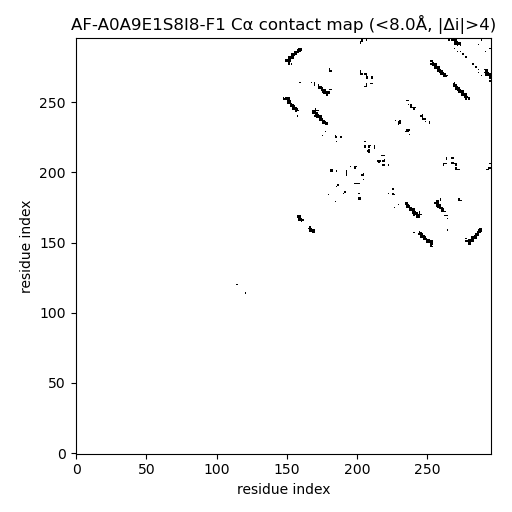 755 C C . GLU A 1 96 ? 7.865 6.159 18.967 1.00 87.44 96 GLU A C 1
ATOM 757 O O . GLU A 1 96 ? 8.566 5.152 19.085 1.00 87.44 96 GLU A O 1
ATOM 762 N N . GLU A 1 97 ? 7.653 6.718 17.773 1.00 88.19 97 GLU A N 1
ATOM 763 C CA . GLU A 1 97 ? 8.277 6.241 16.532 1.00 88.19 97 GLU A CA 1
ATOM 764 C C . GLU A 1 97 ? 9.811 6.296 16.625 1.00 88.19 97 GLU A C 1
ATOM 766 O O . GLU A 1 97 ? 10.499 5.330 16.287 1.00 88.19 97 GLU A O 1
ATOM 771 N N . LEU A 1 98 ? 10.355 7.398 17.148 1.00 89.81 98 LEU A N 1
ATOM 772 C CA . LEU A 1 98 ? 11.791 7.600 17.327 1.00 89.81 98 LEU A CA 1
ATOM 773 C C . LEU A 1 98 ? 12.369 6.644 18.379 1.00 89.81 98 LEU A C 1
ATOM 775 O O . LEU A 1 98 ? 13.456 6.100 18.189 1.00 89.81 98 LEU A O 1
ATOM 779 N N . LYS A 1 99 ? 11.624 6.363 19.451 1.00 89.06 99 LYS A N 1
ATOM 780 C CA . LYS A 1 99 ? 11.974 5.336 20.439 1.00 89.06 99 LYS A CA 1
ATOM 781 C C . LYS A 1 99 ? 12.020 3.942 19.803 1.00 89.06 99 LYS A C 1
ATOM 783 O O . LYS A 1 99 ? 12.987 3.214 20.007 1.00 89.06 99 LYS A O 1
ATOM 788 N N . SER A 1 100 ? 11.031 3.590 18.982 1.00 85.75 100 SER A N 1
ATOM 789 C CA . SER A 1 100 ? 11.015 2.322 18.239 1.00 85.75 100 SER A CA 1
ATOM 790 C C . SER A 1 100 ? 12.183 2.211 17.251 1.00 85.75 100 SER A C 1
ATOM 792 O O . SER A 1 100 ? 12.810 1.158 17.139 1.00 85.75 100 SER A O 1
ATOM 794 N N . LEU A 1 101 ? 12.512 3.303 16.558 1.00 85.06 101 LEU A N 1
ATOM 795 C CA . LEU A 1 101 ? 13.676 3.396 15.678 1.00 85.06 101 LEU A CA 1
ATOM 796 C C . LEU A 1 101 ? 14.989 3.170 16.429 1.00 85.06 101 LEU A C 1
ATOM 798 O O . LEU A 1 101 ? 15.799 2.377 15.961 1.00 85.06 101 LEU A O 1
ATOM 802 N N . ARG A 1 102 ? 15.170 3.803 17.594 1.00 87.88 102 ARG A N 1
ATOM 803 C CA . ARG A 1 102 ? 16.357 3.607 18.441 1.00 87.88 102 ARG A CA 1
ATOM 804 C C . ARG A 1 102 ? 16.527 2.148 18.846 1.00 87.88 102 ARG A C 1
ATOM 806 O O . ARG A 1 102 ? 17.564 1.580 18.554 1.00 87.88 102 ARG A O 1
ATOM 813 N N . TYR A 1 103 ? 15.473 1.496 19.343 1.00 83.38 103 TYR A N 1
ATOM 814 C CA . TYR A 1 103 ? 15.543 0.064 19.667 1.00 83.38 103 TYR A CA 1
ATOM 815 C C . TYR A 1 103 ? 15.938 -0.817 18.478 1.00 83.38 103 TYR A C 1
ATOM 817 O O . TYR A 1 103 ? 16.652 -1.805 18.644 1.00 83.38 103 TYR A O 1
ATOM 825 N N . ARG A 1 104 ? 15.462 -0.491 17.270 1.00 87.56 104 ARG A N 1
ATOM 826 C CA . ARG A 1 104 ? 15.862 -1.225 16.063 1.00 87.56 104 ARG A CA 1
ATOM 827 C C . ARG A 1 104 ? 17.323 -0.981 15.712 1.00 87.56 104 ARG A C 1
ATOM 829 O O . ARG A 1 104 ? 17.987 -1.938 15.339 1.00 87.56 104 ARG A O 1
ATOM 836 N N . ASN A 1 105 ? 17.804 0.253 15.834 1.00 88.38 105 ASN A N 1
ATOM 837 C CA . ASN A 1 105 ? 19.210 0.569 15.606 1.00 88.38 105 ASN A CA 1
ATOM 838 C C . ASN A 1 105 ? 20.109 -0.142 16.615 1.00 88.38 105 ASN A C 1
ATOM 840 O O . ASN A 1 105 ? 21.016 -0.832 16.173 1.00 88.38 105 ASN A O 1
ATOM 844 N N . ASP A 1 106 ? 19.796 -0.096 17.910 1.00 83.75 106 ASP A N 1
ATOM 845 C CA . ASP A 1 106 ? 20.570 -0.793 18.948 1.00 83.75 106 ASP A CA 1
ATOM 846 C C . ASP A 1 106 ? 20.637 -2.307 18.661 1.00 83.75 106 ASP A C 1
ATOM 848 O O . ASP A 1 106 ? 21.679 -2.951 18.777 1.00 83.75 106 ASP A O 1
ATOM 852 N N . SER A 1 107 ? 19.519 -2.891 18.210 1.00 82.38 107 SER A N 1
ATOM 853 C CA . SER A 1 107 ? 19.462 -4.302 17.817 1.00 82.38 107 SER A CA 1
ATOM 854 C C . SER A 1 107 ? 20.255 -4.613 16.544 1.00 82.38 107 SER A C 1
ATOM 856 O O . SER A 1 107 ? 20.756 -5.730 16.410 1.00 82.38 107 SER A O 1
ATOM 858 N N . LEU A 1 108 ? 20.319 -3.689 15.586 1.00 83.25 108 LEU A N 1
ATOM 859 C CA . LEU A 1 108 ? 21.115 -3.852 14.369 1.00 83.25 108 LEU A CA 1
ATOM 860 C C . LEU A 1 108 ? 22.602 -3.695 14.670 1.00 83.25 108 LEU A C 1
ATOM 862 O O . LEU A 1 108 ? 23.391 -4.485 14.168 1.00 83.25 108 LEU A O 1
ATOM 866 N N . GLU A 1 109 ? 22.962 -2.734 15.511 1.00 81.75 109 GLU A N 1
ATOM 867 C CA . GLU A 1 109 ? 24.332 -2.466 15.935 1.00 81.75 109 GLU A CA 1
ATOM 868 C C . GLU A 1 109 ? 24.924 -3.676 16.664 1.00 81.75 109 GLU A C 1
ATOM 870 O O . GLU A 1 109 ? 25.988 -4.144 16.274 1.00 81.75 109 GLU A O 1
ATOM 875 N N . GLY A 1 110 ? 24.179 -4.301 17.586 1.00 75.12 110 GLY A N 1
ATOM 876 C CA . GLY A 1 110 ? 24.616 -5.553 18.220 1.00 75.12 110 GLY A CA 1
ATOM 877 C C . GLY A 1 110 ? 24.859 -6.694 17.222 1.00 75.12 110 GLY A C 1
ATOM 878 O O . GLY A 1 110 ? 25.846 -7.414 17.322 1.00 75.12 110 GLY A O 1
ATOM 879 N N . ARG A 1 111 ? 24.012 -6.821 16.192 1.00 75.81 111 ARG A N 1
ATOM 880 C CA . ARG A 1 111 ? 24.196 -7.838 15.140 1.00 75.81 111 ARG A CA 1
ATOM 881 C C . ARG A 1 111 ? 25.364 -7.523 14.212 1.00 75.81 111 ARG A C 1
ATOM 883 O O . ARG A 1 111 ? 25.978 -8.448 13.691 1.00 75.81 111 ARG A O 1
ATOM 890 N N . ILE A 1 112 ? 25.640 -6.243 13.968 1.00 77.69 112 ILE A N 1
ATOM 891 C CA . ILE A 1 112 ? 26.822 -5.804 13.220 1.00 77.69 112 ILE A CA 1
ATOM 892 C C . ILE A 1 112 ? 28.076 -6.170 14.017 1.00 77.69 112 ILE A C 1
ATOM 894 O O . ILE A 1 112 ? 28.965 -6.791 13.445 1.00 77.69 112 ILE A O 1
ATOM 898 N N . SER A 1 113 ? 28.105 -5.916 15.329 1.00 77.56 113 SER A N 1
ATOM 899 C CA . SER A 1 113 ? 29.212 -6.340 16.196 1.00 77.56 113 SER A CA 1
ATOM 900 C C . SER A 1 113 ? 29.419 -7.861 16.186 1.00 77.56 113 SER A C 1
ATOM 902 O O . SER A 1 113 ? 30.552 -8.324 16.068 1.00 77.56 113 SER A O 1
ATOM 904 N N . ASP A 1 114 ? 28.343 -8.654 16.225 1.00 70.50 114 ASP A N 1
ATOM 905 C CA . ASP A 1 114 ? 28.430 -10.120 16.121 1.00 70.50 114 ASP A CA 1
ATOM 906 C C . ASP A 1 114 ? 28.990 -10.581 14.758 1.00 70.50 114 ASP A C 1
ATOM 908 O O . ASP A 1 114 ? 29.755 -11.545 14.680 1.00 70.50 114 ASP A O 1
ATOM 912 N N . LEU A 1 115 ? 28.631 -9.886 13.672 1.00 67.69 115 LEU A N 1
ATOM 913 C CA . LEU A 1 115 ? 29.117 -10.168 12.315 1.00 67.69 115 LEU A CA 1
ATOM 914 C C . LEU A 1 115 ? 30.584 -9.760 12.114 1.00 67.69 115 LEU A C 1
ATOM 916 O O . LEU A 1 115 ? 31.308 -10.453 11.399 1.00 67.69 115 LEU A O 1
ATOM 920 N N . GLU A 1 116 ? 31.032 -8.676 12.747 1.00 72.44 116 GLU A N 1
ATOM 921 C CA . GLU A 1 116 ? 32.435 -8.241 12.743 1.00 72.44 116 GLU A CA 1
ATOM 922 C C . GLU A 1 116 ? 33.345 -9.232 13.488 1.00 72.44 116 GLU A C 1
ATOM 924 O O . GLU A 1 116 ? 34.498 -9.424 13.100 1.00 72.44 116 GLU A O 1
ATOM 929 N N . LEU A 1 117 ? 32.820 -9.921 14.507 1.00 69.81 117 LEU A N 1
ATOM 930 C CA . LEU A 1 117 ? 33.549 -10.929 15.284 1.00 69.81 117 LEU A CA 1
ATOM 931 C C . LEU A 1 117 ? 33.599 -12.317 14.614 1.00 69.81 117 LEU A C 1
ATOM 933 O O . LEU A 1 117 ? 34.436 -13.141 14.987 1.00 69.81 117 LEU A O 1
ATOM 937 N N . SER A 1 118 ? 32.723 -12.628 13.649 1.00 58.66 118 SER A N 1
ATOM 938 C CA . SER A 1 118 ? 32.689 -13.937 12.967 1.00 58.66 118 SER A CA 1
ATOM 939 C C . SER A 1 118 ? 32.101 -13.861 11.543 1.00 58.66 118 SER A C 1
ATOM 941 O O . SER A 1 118 ? 30.888 -13.993 11.357 1.00 58.66 118 SER A O 1
ATOM 943 N N . PRO A 1 119 ? 32.942 -13.753 10.492 1.00 57.50 119 PRO A N 1
ATOM 944 C CA . PRO A 1 119 ? 32.495 -13.481 9.120 1.00 57.50 119 PRO A CA 1
ATOM 945 C C . PRO A 1 119 ? 31.889 -14.686 8.368 1.00 57.50 119 PRO A C 1
ATOM 947 O O . PRO A 1 119 ? 31.607 -14.588 7.175 1.00 57.50 119 PRO A O 1
ATOM 950 N N . THR A 1 120 ? 31.666 -15.833 9.023 1.00 54.38 120 THR A N 1
ATOM 951 C CA . THR A 1 120 ? 31.151 -17.065 8.387 1.00 54.38 120 THR A CA 1
ATOM 952 C C . THR A 1 120 ? 29.841 -17.542 9.022 1.00 54.38 120 THR A C 1
ATOM 954 O O . THR A 1 120 ? 29.756 -18.630 9.580 1.00 54.38 120 THR A O 1
ATOM 957 N N . THR A 1 121 ? 28.780 -16.736 8.922 1.00 47.62 121 THR A N 1
ATOM 958 C CA . THR A 1 121 ? 27.446 -17.115 9.426 1.00 47.62 121 THR A CA 1
ATOM 959 C C . THR A 1 121 ? 26.420 -17.196 8.291 1.00 47.62 121 THR A C 1
ATOM 961 O O . THR A 1 121 ? 26.271 -16.276 7.487 1.00 47.62 121 THR A O 1
ATOM 964 N N . ASN A 1 122 ? 25.717 -18.332 8.208 1.00 49.38 122 ASN A N 1
ATOM 965 C CA . ASN A 1 122 ? 24.749 -18.667 7.162 1.00 49.38 122 ASN A CA 1
ATOM 966 C C . ASN A 1 122 ? 23.630 -17.617 7.014 1.00 49.38 122 ASN A C 1
ATOM 968 O O . ASN A 1 122 ? 22.992 -17.198 7.980 1.00 49.38 122 ASN A O 1
ATOM 972 N N . LYS A 1 123 ? 23.319 -17.265 5.757 1.00 49.72 123 LYS A N 1
ATOM 973 C CA . LYS A 1 123 ? 22.362 -16.212 5.349 1.00 49.72 123 LYS A CA 1
ATOM 974 C C . LYS A 1 123 ? 20.923 -16.420 5.866 1.00 49.72 123 LYS A C 1
ATOM 976 O O . LYS A 1 123 ? 20.126 -15.487 5.861 1.00 49.72 123 LYS A O 1
ATOM 981 N N . SER A 1 124 ? 20.593 -17.623 6.341 1.00 47.94 124 SER A N 1
ATOM 982 C CA . SER A 1 124 ? 19.307 -17.987 6.952 1.00 47.94 124 SER A CA 1
ATOM 983 C C . SER A 1 124 ? 19.110 -17.444 8.374 1.00 47.94 124 SER A C 1
ATOM 985 O O . SER A 1 124 ? 17.969 -17.340 8.816 1.00 47.94 124 SER A O 1
ATOM 987 N N . GLN A 1 125 ? 20.176 -17.029 9.066 1.00 48.22 125 GLN A N 1
ATOM 988 C CA . GLN A 1 125 ? 20.103 -16.377 10.385 1.00 48.22 125 GLN A CA 1
ATOM 989 C C . GLN A 1 125 ? 20.017 -14.841 10.296 1.00 48.22 125 GLN A C 1
ATOM 991 O O . GLN A 1 125 ? 19.893 -14.158 11.311 1.00 48.22 125 GLN A O 1
ATOM 996 N N . LEU A 1 126 ? 20.042 -14.274 9.081 1.00 48.25 126 LEU A N 1
ATOM 997 C CA . LEU A 1 126 ? 19.984 -12.824 8.865 1.00 48.25 126 LEU A CA 1
ATOM 998 C C . LEU A 1 126 ? 18.555 -12.251 8.821 1.00 48.25 126 LEU A C 1
ATOM 1000 O O . LEU A 1 126 ? 18.384 -11.030 8.855 1.00 48.25 126 LEU A O 1
ATOM 1004 N N . LEU A 1 127 ? 17.528 -13.101 8.824 1.00 49.53 127 LEU A N 1
ATOM 1005 C CA . LEU A 1 127 ? 16.130 -12.685 8.963 1.00 49.53 127 LEU A CA 1
ATOM 1006 C C . LEU A 1 127 ? 15.836 -12.272 10.416 1.00 49.53 127 LEU A C 1
ATOM 1008 O O . LEU A 1 127 ? 16.399 -12.867 11.336 1.00 49.53 127 LEU A O 1
ATOM 1012 N N . PRO A 1 128 ? 14.956 -11.280 10.657 1.00 38.16 128 PRO A N 1
ATOM 1013 C CA . PRO A 1 128 ? 14.533 -10.935 12.006 1.00 38.16 128 PRO A CA 1
ATOM 1014 C C . PRO A 1 128 ? 13.777 -12.128 12.596 1.00 38.16 128 PRO A C 1
ATOM 1016 O O . PRO A 1 128 ? 12.586 -12.321 12.356 1.00 38.16 128 PRO A O 1
ATOM 1019 N N . THR A 1 129 ? 14.486 -12.946 13.363 1.00 41.25 129 THR A N 1
ATOM 1020 C CA . THR A 1 129 ? 13.865 -13.892 14.276 1.00 41.25 129 THR A CA 1
ATOM 1021 C C . THR A 1 129 ? 13.537 -13.079 15.513 1.00 41.25 129 THR A C 1
ATOM 1023 O O . THR A 1 129 ? 14.433 -12.514 16.135 1.00 41.25 129 THR A O 1
ATOM 1026 N N . PHE A 1 130 ? 12.254 -12.957 15.845 1.00 37.22 130 PHE A N 1
ATOM 1027 C CA . PHE A 1 130 ? 11.871 -12.492 17.170 1.00 37.22 130 PHE A CA 1
ATOM 1028 C C . PHE A 1 130 ? 12.458 -13.492 18.165 1.00 37.22 130 PHE A C 1
ATOM 1030 O O . PHE A 1 130 ? 11.935 -14.597 18.306 1.00 37.22 130 PHE A O 1
ATOM 1037 N N . SER A 1 131 ? 13.562 -13.136 18.816 1.00 33.88 131 SER A N 1
ATOM 1038 C CA . SER A 1 131 ? 14.022 -13.839 20.000 1.00 33.88 131 SER A CA 1
ATOM 1039 C C . SER A 1 131 ? 12.947 -13.642 21.062 1.00 33.88 131 SER A C 1
ATOM 1041 O O . SER A 1 131 ? 12.787 -12.576 21.657 1.00 33.88 131 SER A O 1
ATOM 1043 N N . SER A 1 132 ? 12.136 -14.681 21.248 1.00 39.12 132 SER A N 1
ATOM 1044 C CA . SER A 1 132 ? 11.404 -14.877 22.486 1.00 39.12 132 SER A CA 1
ATOM 1045 C C . SER A 1 132 ? 12.400 -14.736 23.630 1.00 39.12 132 SER A C 1
ATOM 1047 O O . SER A 1 132 ? 13.442 -15.390 23.627 1.00 39.12 132 SER A O 1
ATOM 1049 N N . ILE A 1 133 ? 12.066 -13.848 24.559 1.00 37.25 133 ILE A N 1
ATOM 1050 C CA . ILE A 1 133 ? 12.744 -13.597 25.828 1.00 37.25 133 ILE A CA 1
ATOM 1051 C C . ILE A 1 133 ? 13.332 -14.900 26.381 1.00 37.25 133 ILE A C 1
ATOM 1053 O O . ILE A 1 133 ? 12.616 -15.889 26.554 1.00 37.25 133 ILE A O 1
ATOM 1057 N N . ALA A 1 134 ? 14.644 -14.884 26.622 1.00 37.78 134 ALA A N 1
ATOM 1058 C CA . ALA A 1 134 ? 15.361 -15.977 27.246 1.00 37.78 134 ALA A CA 1
ATOM 1059 C C . ALA A 1 134 ? 14.753 -16.316 28.616 1.00 37.78 134 ALA A C 1
ATOM 1061 O O . ALA A 1 134 ? 14.377 -15.456 29.412 1.00 37.78 134 ALA A O 1
ATOM 1062 N N . SER A 1 135 ? 14.666 -17.618 28.833 1.00 33.81 135 SER A N 1
ATOM 1063 C CA . SER A 1 135 ? 14.214 -18.347 30.007 1.00 33.81 135 SER A CA 1
ATOM 1064 C C . SER A 1 135 ? 14.845 -17.899 31.332 1.00 33.81 135 SER A C 1
ATOM 1066 O O . SER A 1 135 ? 16.057 -17.990 31.510 1.00 33.81 135 SER A O 1
ATOM 1068 N N . TYR A 1 136 ? 13.979 -17.578 32.295 1.00 29.62 136 TYR A N 1
ATOM 1069 C CA . TYR A 1 136 ? 14.184 -17.796 33.733 1.00 29.62 136 TYR A CA 1
ATOM 1070 C C . TYR A 1 136 ? 13.230 -18.919 34.195 1.00 29.62 136 TYR A C 1
ATOM 1072 O O . TYR A 1 136 ? 12.231 -19.178 33.517 1.00 29.62 136 TYR A O 1
ATOM 1080 N N . PRO A 1 137 ? 13.554 -19.657 35.273 1.00 34.25 137 PRO A N 1
ATOM 1081 C CA . PRO A 1 137 ? 13.161 -21.052 35.427 1.00 34.25 137 PRO A CA 1
ATOM 1082 C C . PRO A 1 137 ? 11.665 -21.239 35.685 1.00 34.25 137 PRO A C 1
ATOM 1084 O O . PRO A 1 137 ? 11.026 -20.464 36.395 1.00 34.25 137 PRO A O 1
ATOM 1087 N N . SER A 1 138 ? 11.157 -22.326 35.100 1.00 38.84 138 SER A N 1
ATOM 1088 C CA . SER A 1 138 ? 9.849 -22.957 35.281 1.00 38.84 138 SER A CA 1
ATOM 1089 C C . SER A 1 138 ? 9.041 -22.468 36.490 1.00 38.84 138 SER A C 1
ATOM 1091 O O . SER A 1 138 ? 9.239 -22.904 37.624 1.00 38.84 138 SER A O 1
ATOM 1093 N N . ARG A 1 139 ? 8.022 -21.652 36.222 1.00 29.69 139 ARG A N 1
ATOM 1094 C CA . ARG A 1 139 ? 6.746 -21.778 36.927 1.00 29.69 139 ARG A CA 1
ATOM 1095 C C . ARG A 1 139 ? 5.700 -22.153 35.898 1.00 29.69 139 ARG A C 1
ATOM 1097 O O . ARG A 1 139 ? 5.446 -21.392 34.970 1.00 29.69 139 ARG A O 1
ATOM 1104 N N . ASN A 1 140 ? 5.135 -23.344 36.078 1.00 38.97 140 ASN A N 1
ATOM 1105 C CA . ASN A 1 140 ? 3.919 -23.793 35.417 1.00 38.97 140 ASN A CA 1
ATOM 1106 C C . ASN A 1 140 ? 2.855 -22.698 35.552 1.00 38.97 140 ASN A C 1
ATOM 1108 O O . ASN A 1 140 ? 2.236 -22.546 36.603 1.00 38.97 140 ASN A O 1
ATOM 1112 N N . ILE A 1 141 ? 2.665 -21.924 34.493 1.00 36.25 141 ILE A N 1
ATOM 1113 C CA . ILE A 1 141 ? 1.486 -21.095 34.315 1.00 36.25 141 ILE A CA 1
ATOM 1114 C C . ILE A 1 141 ? 0.831 -21.659 33.068 1.00 36.25 141 ILE A C 1
ATOM 1116 O O . ILE A 1 141 ? 1.336 -21.501 31.958 1.00 36.25 141 ILE A O 1
ATOM 1120 N N . ASN A 1 142 ? -0.261 -22.387 33.295 1.00 34.69 142 ASN A N 1
ATOM 1121 C CA . ASN A 1 142 ? -1.160 -22.879 32.262 1.00 34.69 142 ASN A CA 1
ATOM 1122 C C . ASN A 1 142 ? -1.372 -21.796 31.193 1.00 34.69 142 ASN A C 1
ATOM 1124 O O . ASN A 1 142 ? -1.539 -20.626 31.556 1.00 34.69 142 ASN A O 1
ATOM 1128 N N . PRO A 1 143 ? -1.401 -22.145 29.895 1.00 38.03 143 PRO A N 1
ATOM 1129 C CA . PRO A 1 143 ? -1.657 -21.169 28.853 1.00 38.03 143 PRO A CA 1
ATOM 1130 C C . PRO A 1 143 ? -3.071 -20.624 29.056 1.00 38.03 143 PRO A C 1
ATOM 1132 O O . PRO A 1 143 ? -4.063 -21.269 28.715 1.00 38.03 143 PRO A O 1
ATOM 1135 N N . ILE A 1 144 ? -3.172 -19.424 29.630 1.00 36.56 144 ILE A N 1
ATOM 1136 C CA . ILE A 1 144 ? -4.399 -18.644 29.565 1.00 36.56 144 ILE A CA 1
ATOM 1137 C C . ILE A 1 144 ? -4.559 -18.305 28.091 1.00 36.56 144 ILE A C 1
ATOM 1139 O O . ILE A 1 144 ? -3.933 -17.394 27.550 1.00 36.56 144 ILE A O 1
ATOM 1143 N N . ASN A 1 145 ? -5.400 -19.101 27.446 1.00 40.16 145 ASN A N 1
ATOM 1144 C CA . ASN A 1 145 ? -5.977 -18.868 26.143 1.00 40.16 145 ASN A CA 1
ATOM 1145 C C . ASN A 1 145 ? -6.852 -17.609 26.259 1.00 40.16 145 ASN A C 1
ATOM 1147 O O . ASN A 1 145 ? -8.077 -17.673 26.354 1.00 40.16 145 ASN A O 1
ATOM 1151 N N . GLN A 1 146 ? -6.218 -16.438 26.352 1.00 42.06 146 GLN A N 1
ATOM 1152 C CA . GLN A 1 146 ? -6.902 -15.157 26.312 1.00 42.06 146 GLN A CA 1
ATOM 1153 C C . GLN A 1 146 ? -7.331 -14.948 24.859 1.00 42.06 146 GLN A C 1
ATOM 1155 O O . GLN A 1 146 ? -6.678 -14.253 24.079 1.00 42.06 146 GLN A O 1
ATOM 1160 N N . LYS A 1 147 ? -8.473 -15.543 24.495 1.00 45.47 147 LYS A N 1
ATOM 1161 C CA . LYS A 1 147 ? -9.361 -14.945 23.499 1.00 45.47 147 LYS A CA 1
ATOM 1162 C C . LYS A 1 147 ? -9.542 -13.500 23.945 1.00 45.47 147 LYS A C 1
ATOM 1164 O O . LYS A 1 147 ? -10.281 -13.233 24.891 1.00 45.47 147 LYS A O 1
ATOM 1169 N N . ARG A 1 148 ? -8.816 -12.571 23.319 1.00 46.12 148 ARG A N 1
ATOM 1170 C CA . ARG A 1 148 ? -9.053 -11.139 23.491 1.00 46.12 148 ARG A CA 1
ATOM 1171 C C . ARG A 1 148 ? -10.446 -10.879 22.935 1.00 46.12 148 ARG A C 1
ATOM 1173 O O . ARG A 1 148 ? -10.638 -10.716 21.735 1.00 46.12 148 ARG A O 1
ATOM 1180 N N . SER A 1 149 ? -11.419 -10.968 23.832 1.00 53.72 149 SER A N 1
ATOM 1181 C CA . SER A 1 149 ? -12.827 -10.684 23.614 1.00 53.72 149 SER A CA 1
ATOM 1182 C C . SER A 1 149 ? -12.960 -9.190 23.350 1.00 53.72 149 SER A C 1
ATOM 1184 O O . SER A 1 149 ? -13.160 -8.391 24.260 1.00 53.72 149 SER A O 1
ATOM 1186 N N . GLY A 1 150 ? -12.775 -8.807 22.096 1.00 60.31 150 GLY A N 1
ATOM 1187 C CA . GLY A 1 150 ? -12.985 -7.449 21.641 1.00 60.31 150 GLY A CA 1
ATOM 1188 C C . GLY A 1 150 ? -12.861 -7.401 20.132 1.00 60.31 150 GLY A C 1
ATOM 1189 O O . GLY A 1 150 ? -11.809 -7.714 19.572 1.00 60.31 150 GLY A O 1
ATOM 1190 N N . GLN A 1 151 ? -13.956 -7.037 19.475 1.00 78.44 151 GLN A N 1
ATOM 1191 C CA . GLN A 1 151 ? -13.943 -6.798 18.043 1.00 78.44 151 GLN A CA 1
ATOM 1192 C C . GLN A 1 151 ? -13.248 -5.462 17.775 1.00 78.44 151 GLN A C 1
ATOM 1194 O O . GLN A 1 151 ? -13.498 -4.455 18.441 1.00 78.44 151 GLN A O 1
ATOM 1199 N N . SER A 1 152 ? -12.332 -5.472 16.817 1.00 89.44 152 SER A N 1
ATOM 1200 C CA . SER A 1 152 ? -11.714 -4.266 16.289 1.00 89.44 152 SER A CA 1
ATOM 1201 C C . SER A 1 152 ? -12.464 -3.805 15.044 1.00 89.44 152 SER A C 1
ATOM 1203 O O . SER A 1 152 ? -12.987 -4.606 14.260 1.00 89.44 152 SER A O 1
ATOM 1205 N N . LYS A 1 153 ? -12.515 -2.488 14.890 1.00 93.38 153 LYS A N 1
ATOM 1206 C CA . LYS A 1 153 ? -12.998 -1.784 13.714 1.00 93.38 153 LYS A CA 1
ATOM 1207 C C . LYS A 1 153 ? -11.816 -1.062 13.093 1.00 93.38 153 LYS A C 1
ATOM 1209 O O . LYS A 1 153 ? -11.195 -0.226 13.748 1.00 93.38 153 LYS A O 1
ATOM 1214 N N . LEU A 1 154 ? -11.489 -1.390 11.852 1.00 95.56 154 LEU A N 1
ATOM 1215 C CA . LEU A 1 154 ? -10.447 -0.730 11.076 1.00 95.56 154 LEU A CA 1
ATOM 1216 C C . LEU A 1 154 ? -11.106 0.133 10.007 1.00 95.56 154 LEU A C 1
ATOM 1218 O O . LEU A 1 154 ? -11.833 -0.381 9.160 1.00 95.56 154 LEU A O 1
ATOM 1222 N N . ARG A 1 155 ? -10.825 1.433 10.027 1.00 96.69 155 ARG A N 1
ATOM 1223 C CA . ARG A 1 155 ? -11.122 2.347 8.924 1.00 96.69 155 ARG A CA 1
ATOM 1224 C C . ARG A 1 155 ? -9.832 2.670 8.193 1.00 96.69 155 ARG A C 1
ATOM 1226 O O . ARG A 1 155 ? -8.836 3.005 8.836 1.00 96.69 155 ARG A O 1
ATOM 1233 N N . PHE A 1 156 ? -9.856 2.631 6.872 1.00 96.12 156 PHE A N 1
ATOM 1234 C CA . PHE A 1 156 ? -8.742 3.142 6.094 1.00 96.12 156 PHE A CA 1
ATOM 1235 C C . PHE A 1 156 ? -9.184 3.896 4.854 1.00 96.12 156 PHE A C 1
ATOM 1237 O O . PHE A 1 156 ? -10.282 3.695 4.347 1.00 96.12 156 PHE A O 1
ATOM 1244 N N . GLU A 1 157 ? -8.299 4.776 4.411 1.00 96.06 157 GLU A N 1
ATOM 1245 C CA . GLU A 1 157 ? -8.430 5.604 3.215 1.00 96.06 157 GLU A CA 1
ATOM 1246 C C . GLU A 1 157 ? -7.230 5.295 2.321 1.00 96.06 157 GLU A C 1
ATOM 1248 O O . GLU A 1 157 ? -6.099 5.282 2.810 1.00 96.06 157 GLU A O 1
ATOM 1253 N N . ALA A 1 158 ? -7.457 5.023 1.042 1.00 94.50 158 ALA A N 1
ATOM 1254 C CA . ALA A 1 158 ? -6.416 4.708 0.074 1.00 94.50 158 ALA A CA 1
ATOM 1255 C C . ALA A 1 158 ? -6.356 5.788 -1.006 1.00 94.50 158 ALA A C 1
ATOM 1257 O O . ALA A 1 158 ? -7.192 5.828 -1.911 1.00 94.50 158 ALA A O 1
ATOM 1258 N N . VAL A 1 159 ? -5.355 6.664 -0.906 1.00 91.38 159 VAL A N 1
ATOM 1259 C CA . VAL A 1 159 ? -5.225 7.859 -1.747 1.00 91.38 159 VAL A CA 1
ATOM 1260 C C . VAL A 1 159 ? -3.781 8.028 -2.201 1.00 91.38 159 VAL A C 1
ATOM 1262 O O . VAL A 1 159 ? -2.840 7.980 -1.411 1.00 91.38 159 VAL A O 1
ATOM 1265 N N . VAL A 1 160 ? -3.599 8.258 -3.496 1.00 87.62 160 VAL A N 1
ATOM 1266 C CA . VAL A 1 160 ? -2.303 8.519 -4.122 1.00 87.62 160 VAL A CA 1
ATOM 1267 C C . VAL A 1 160 ? -2.236 9.983 -4.518 1.00 87.62 160 VAL A C 1
ATOM 1269 O O . VAL A 1 160 ? -2.972 10.422 -5.396 1.00 87.62 160 VAL A O 1
ATOM 1272 N N . THR A 1 161 ? -1.332 10.735 -3.899 1.00 83.75 161 THR A N 1
ATOM 1273 C CA . THR A 1 161 ? -1.064 12.133 -4.256 1.00 83.75 161 THR A CA 1
ATOM 1274 C C . THR A 1 161 ? 0.170 12.202 -5.141 1.00 83.75 161 THR A C 1
ATOM 1276 O O . THR A 1 161 ? 1.256 11.805 -4.723 1.00 83.75 161 THR A O 1
ATOM 1279 N N . ALA A 1 162 ? 0.011 12.672 -6.376 1.00 73.50 162 ALA A N 1
ATOM 1280 C CA . ALA A 1 162 ? 1.123 12.849 -7.300 1.00 73.50 162 ALA A CA 1
ATOM 1281 C C . ALA A 1 162 ? 1.973 14.078 -6.929 1.00 73.50 162 ALA A C 1
ATOM 1283 O O . ALA A 1 162 ? 1.531 14.954 -6.187 1.00 73.50 162 ALA A O 1
ATOM 1284 N N . LEU A 1 163 ? 3.184 14.180 -7.493 1.00 72.81 163 LEU A N 1
ATOM 1285 C CA . LEU A 1 163 ? 4.123 15.283 -7.217 1.00 72.81 163 LEU A CA 1
ATOM 1286 C C . LEU A 1 163 ? 3.561 16.676 -7.549 1.00 72.81 163 LEU A C 1
ATOM 1288 O O . LEU A 1 163 ? 3.995 17.669 -6.981 1.00 72.81 163 LEU A O 1
ATOM 1292 N N . ASN A 1 164 ? 2.577 16.751 -8.447 1.00 76.69 164 ASN A N 1
ATOM 1293 C CA . ASN A 1 164 ? 1.873 17.989 -8.790 1.00 76.69 164 ASN A CA 1
ATOM 1294 C C . ASN A 1 164 ? 0.751 18.359 -7.795 1.00 76.69 164 ASN A C 1
ATOM 1296 O O . ASN A 1 164 ? -0.043 19.250 -8.086 1.00 76.69 164 ASN A O 1
ATOM 1300 N N . GLY A 1 165 ? 0.633 17.642 -6.673 1.00 78.81 165 GLY A N 1
ATOM 1301 C CA . GLY A 1 165 ? -0.380 17.862 -5.641 1.00 78.81 165 GLY A CA 1
ATOM 1302 C C . GLY A 1 165 ? -1.764 17.284 -5.953 1.00 78.81 165 GLY A C 1
ATOM 1303 O O . GLY A 1 165 ? -2.646 17.358 -5.102 1.00 78.81 165 GLY A O 1
ATOM 1304 N N . LYS A 1 166 ? -1.986 16.682 -7.132 1.00 85.56 166 LYS A N 1
ATOM 1305 C CA . LYS A 1 166 ? -3.269 16.037 -7.454 1.00 85.56 166 LYS A CA 1
ATOM 1306 C C . LYS A 1 166 ? -3.383 14.696 -6.736 1.00 85.56 166 LYS A C 1
ATOM 1308 O O . LYS A 1 166 ? -2.556 13.807 -6.943 1.00 85.56 166 LYS A O 1
ATOM 1313 N N . SER A 1 167 ? -4.432 14.548 -5.936 1.00 87.38 167 SER A N 1
ATOM 1314 C CA . SER A 1 167 ? -4.797 13.289 -5.288 1.00 87.38 167 SER A CA 1
ATOM 1315 C C . SER A 1 167 ? -5.731 12.468 -6.167 1.00 87.38 167 SER A C 1
ATOM 1317 O O . SER A 1 167 ? -6.548 13.016 -6.904 1.00 87.38 167 SER A O 1
ATOM 1319 N N . LYS A 1 168 ? -5.570 11.147 -6.107 1.00 90.62 168 LYS A N 1
ATOM 1320 C CA . LYS A 1 168 ? -6.455 10.175 -6.735 1.00 90.62 168 LYS A CA 1
ATOM 1321 C C . LYS A 1 168 ? -6.722 9.027 -5.774 1.00 90.62 168 LYS A C 1
ATOM 1323 O O . LYS A 1 168 ? -5.796 8.380 -5.281 1.00 90.62 168 LYS A O 1
ATOM 1328 N N . GLU A 1 169 ? -7.991 8.770 -5.546 1.00 92.81 169 GLU A N 1
ATOM 1329 C CA . GLU A 1 169 ? -8.505 7.738 -4.666 1.00 92.81 169 GLU A CA 1
ATOM 1330 C C . GLU A 1 169 ? -8.403 6.370 -5.350 1.00 92.81 169 GLU A C 1
ATOM 1332 O O . GLU A 1 169 ? -8.638 6.217 -6.556 1.00 92.81 169 GLU A O 1
ATOM 1337 N N . ALA A 1 170 ? -8.069 5.338 -4.579 1.00 93.62 170 ALA A N 1
ATOM 1338 C CA . ALA A 1 170 ? -8.167 3.956 -5.024 1.00 93.62 170 ALA A CA 1
ATOM 1339 C C . ALA A 1 170 ? -9.635 3.511 -4.968 1.00 93.62 170 ALA A C 1
ATOM 1341 O O . ALA A 1 170 ? -10.008 2.718 -4.108 1.00 93.62 170 ALA A O 1
ATOM 1342 N N . PHE A 1 171 ? -10.480 4.035 -5.858 1.00 93.38 171 PHE A N 1
ATOM 1343 C CA . PHE A 1 171 ? -11.910 3.720 -5.887 1.00 93.38 171 PHE A CA 1
ATOM 1344 C C . PHE A 1 171 ? -12.168 2.248 -6.234 1.00 93.38 171 PHE A C 1
ATOM 1346 O O . PHE A 1 171 ? -11.416 1.647 -7.013 1.00 93.38 171 PHE A O 1
ATOM 1353 N N . TYR A 1 172 ? -13.221 1.653 -5.661 1.00 94.50 172 TYR A N 1
ATOM 1354 C CA . TYR A 1 172 ? -13.658 0.267 -5.921 1.00 94.50 172 TYR A CA 1
ATOM 1355 C C . TYR A 1 172 ? -12.520 -0.769 -5.931 1.00 94.50 172 TYR A C 1
ATOM 1357 O O . TYR A 1 172 ? -12.562 -1.791 -6.630 1.00 94.50 172 TYR A O 1
ATOM 1365 N N . THR A 1 173 ? -11.485 -0.515 -5.134 1.00 95.50 173 THR A N 1
ATOM 1366 C CA . THR A 1 173 ? -10.261 -1.300 -5.085 1.00 95.50 173 THR A CA 1
ATOM 1367 C C . THR A 1 173 ? -10.347 -2.305 -3.955 1.00 95.50 173 THR A C 1
ATOM 1369 O O . THR A 1 173 ? -10.839 -2.025 -2.868 1.00 95.50 173 THR A O 1
ATOM 1372 N N . GLU A 1 174 ? -9.901 -3.518 -4.240 1.00 96.62 174 GLU A N 1
ATOM 1373 C CA . GLU A 1 174 ? -9.944 -4.609 -3.285 1.00 96.62 174 GLU A CA 1
ATOM 1374 C C . GLU A 1 174 ? -8.717 -4.613 -2.379 1.00 96.62 174 GLU A C 1
ATOM 1376 O O . GLU A 1 174 ? -7.583 -4.472 -2.844 1.00 96.62 174 GLU A O 1
ATOM 1381 N N . PHE A 1 175 ? -8.977 -4.843 -1.098 1.00 97.88 175 PHE A N 1
ATOM 1382 C CA . PHE A 1 175 ? -7.984 -4.985 -0.053 1.00 97.88 175 PHE A CA 1
ATOM 1383 C C . PHE A 1 175 ? -8.265 -6.230 0.788 1.00 97.88 175 PHE A C 1
ATOM 1385 O O . PHE A 1 175 ? -9.411 -6.641 0.976 1.00 97.88 175 PHE A O 1
ATOM 1392 N N . PHE A 1 176 ? -7.195 -6.793 1.331 1.00 98.00 176 PHE A N 1
ATOM 1393 C CA . PHE A 1 176 ? -7.177 -7.954 2.204 1.00 98.00 176 PHE A CA 1
ATOM 1394 C C . PHE A 1 176 ? -6.467 -7.588 3.500 1.00 98.00 176 PHE A C 1
ATOM 1396 O O . PHE A 1 176 ? -5.401 -6.974 3.480 1.00 98.00 176 PHE A O 1
ATOM 1403 N N . ILE A 1 177 ? -7.061 -7.949 4.630 1.00 97.44 177 ILE A N 1
ATOM 1404 C CA . ILE A 1 177 ? -6.507 -7.726 5.960 1.00 97.44 177 ILE A CA 1
ATOM 1405 C C . ILE A 1 177 ? -6.117 -9.091 6.494 1.00 97.44 177 ILE A C 1
ATOM 1407 O O . ILE A 1 177 ? -6.980 -9.877 6.891 1.00 97.44 177 ILE A O 1
ATOM 1411 N N . LEU A 1 178 ? -4.817 -9.375 6.433 1.00 96.88 178 LEU A N 1
ATOM 1412 C CA . LEU A 1 178 ? -4.258 -10.709 6.646 1.00 96.88 178 LEU A CA 1
ATOM 1413 C C . LEU A 1 178 ? -3.193 -10.690 7.751 1.00 96.88 178 LEU A C 1
ATOM 1415 O O . LEU A 1 178 ? -2.501 -9.688 7.910 1.00 96.88 178 LEU A O 1
ATOM 1419 N N . PRO A 1 179 ? -2.993 -11.785 8.500 1.00 95.25 179 PRO A N 1
ATOM 1420 C CA . PRO A 1 179 ? -1.977 -11.859 9.555 1.00 95.25 179 PRO A CA 1
ATOM 1421 C C . PRO A 1 179 ? -0.541 -11.984 9.010 1.00 95.25 179 PRO A C 1
ATOM 1423 O O . PRO A 1 179 ? 0.426 -11.898 9.766 1.00 95.25 179 PRO A O 1
ATOM 1426 N N . ILE A 1 180 ? -0.384 -12.195 7.700 1.00 95.69 180 ILE A N 1
ATOM 1427 C CA . ILE A 1 180 ? 0.892 -12.445 7.021 1.00 95.69 180 ILE A CA 1
ATOM 1428 C C . ILE A 1 180 ? 1.084 -11.397 5.917 1.00 95.69 180 ILE A C 1
ATOM 1430 O O . ILE A 1 180 ? 0.126 -11.022 5.246 1.00 95.69 180 ILE A O 1
ATOM 1434 N N . SER A 1 181 ? 2.319 -10.926 5.725 1.00 96.38 181 SER A N 1
ATOM 1435 C CA . SER A 1 181 ? 2.668 -9.957 4.678 1.00 96.38 181 SER A CA 1
ATOM 1436 C C . SER A 1 181 ? 2.541 -10.535 3.267 1.00 96.38 181 SER A C 1
ATOM 1438 O O . SER A 1 181 ? 2.681 -11.744 3.061 1.00 96.38 181 SER A O 1
ATOM 1440 N N . LEU A 1 182 ? 2.372 -9.652 2.275 1.00 96.38 182 LEU A N 1
ATOM 1441 C CA . LEU A 1 182 ? 2.321 -10.026 0.858 1.00 96.38 182 LEU A CA 1
ATOM 1442 C C . LEU A 1 182 ? 3.540 -10.866 0.444 1.00 96.38 182 LEU A C 1
ATOM 1444 O O . LEU A 1 182 ? 3.385 -11.927 -0.151 1.00 96.38 182 LEU A O 1
ATOM 1448 N N . GLU A 1 183 ? 4.739 -10.417 0.820 1.00 95.00 183 GLU A N 1
ATOM 1449 C CA . GLU A 1 183 ? 6.019 -11.087 0.547 1.00 95.00 183 GLU A CA 1
ATOM 1450 C C . GLU A 1 183 ? 6.003 -12.564 0.970 1.00 95.00 183 GLU A C 1
ATOM 1452 O O . GLU A 1 183 ? 6.323 -13.464 0.191 1.00 95.00 183 GLU A O 1
ATOM 1457 N N . ASN A 1 184 ? 5.573 -12.824 2.206 1.00 95.00 184 ASN A N 1
ATOM 1458 C CA . ASN A 1 184 ? 5.546 -14.169 2.768 1.00 95.00 184 ASN A CA 1
ATOM 1459 C C . ASN A 1 184 ? 4.458 -15.036 2.129 1.00 95.00 184 ASN A C 1
ATOM 1461 O O . ASN A 1 184 ? 4.675 -16.234 1.944 1.00 95.00 184 ASN A O 1
ATOM 1465 N N . ILE A 1 185 ? 3.308 -14.450 1.785 1.00 96.25 185 ILE A N 1
ATOM 1466 C CA . ILE A 1 185 ? 2.223 -15.160 1.098 1.00 96.25 185 ILE A CA 1
ATOM 1467 C C . ILE A 1 185 ? 2.688 -15.620 -0.285 1.00 96.25 185 ILE A C 1
ATOM 1469 O O . ILE A 1 185 ? 2.517 -16.790 -0.619 1.00 96.25 185 ILE A O 1
ATOM 1473 N N . MET A 1 186 ? 3.318 -14.738 -1.065 1.00 95.62 186 MET A N 1
ATOM 1474 C CA . MET A 1 186 ? 3.749 -15.067 -2.428 1.00 95.62 186 MET A CA 1
ATOM 1475 C C . MET A 1 186 ? 4.880 -16.093 -2.444 1.00 95.62 186 MET A C 1
ATOM 1477 O O . MET A 1 186 ? 4.815 -17.066 -3.197 1.00 95.62 186 MET A O 1
ATOM 1481 N N . ARG A 1 187 ? 5.859 -15.937 -1.545 1.00 93.81 187 ARG A N 1
ATOM 1482 C CA . ARG A 1 187 ? 6.961 -16.890 -1.385 1.00 93.81 187 ARG A CA 1
ATOM 1483 C C . ARG A 1 187 ? 6.463 -18.285 -1.002 1.00 93.81 187 ARG A C 1
ATOM 1485 O O . ARG A 1 187 ? 6.874 -19.267 -1.609 1.00 93.81 187 ARG A O 1
ATOM 1492 N N . LYS A 1 188 ? 5.556 -18.387 -0.022 1.00 93.50 188 LYS A N 1
ATOM 1493 C CA . LYS A 1 188 ? 4.960 -19.676 0.385 1.00 93.50 188 LYS A CA 1
ATOM 1494 C C . LYS A 1 188 ? 4.007 -20.246 -0.668 1.00 93.50 188 LYS A C 1
ATOM 1496 O O . LYS A 1 188 ? 3.852 -21.457 -0.746 1.00 93.50 188 LYS A O 1
ATOM 1501 N N . GLY A 1 189 ? 3.385 -19.388 -1.473 1.00 91.19 189 GLY A N 1
ATOM 1502 C CA . GLY A 1 189 ? 2.496 -19.767 -2.571 1.00 91.19 189 GLY A CA 1
ATOM 1503 C C . GLY A 1 189 ? 3.207 -20.236 -3.845 1.00 91.19 189 GLY A C 1
ATOM 1504 O O . GLY A 1 189 ? 2.544 -20.423 -4.868 1.00 91.19 189 GLY A O 1
ATOM 1505 N N . GLY A 1 190 ? 4.536 -20.394 -3.820 1.00 92.75 190 GLY A N 1
ATOM 1506 C CA . GLY A 1 190 ? 5.313 -20.898 -4.956 1.00 92.75 190 GLY A CA 1
ATOM 1507 C C . GLY A 1 190 ? 5.318 -19.943 -6.151 1.00 92.75 190 GLY A C 1
ATOM 1508 O O . GLY A 1 190 ? 5.212 -20.376 -7.301 1.00 92.75 190 GLY A O 1
ATOM 1509 N N . ILE A 1 191 ? 5.334 -18.632 -5.901 1.00 93.06 191 ILE A N 1
ATOM 1510 C CA . ILE A 1 191 ? 5.665 -17.640 -6.926 1.00 93.06 191 ILE A CA 1
ATOM 1511 C C . ILE A 1 191 ? 7.145 -17.324 -6.763 1.00 93.06 191 ILE A C 1
ATOM 1513 O O . ILE A 1 191 ? 7.554 -16.849 -5.712 1.00 93.06 191 ILE A O 1
ATOM 1517 N N . GLU A 1 192 ? 7.941 -17.580 -7.795 1.00 92.44 192 GLU A N 1
ATOM 1518 C CA . GLU A 1 192 ? 9.376 -17.301 -7.785 1.00 92.44 192 GLU A CA 1
ATOM 1519 C C . GLU A 1 192 ? 9.665 -16.060 -8.626 1.00 92.44 192 GLU A C 1
ATOM 1521 O O . GLU A 1 192 ? 9.350 -16.028 -9.816 1.00 92.44 192 GLU A O 1
ATOM 1526 N N . LEU A 1 193 ? 10.270 -15.035 -8.017 1.00 90.62 193 LEU A N 1
ATOM 1527 C CA . LEU A 1 193 ? 10.622 -13.790 -8.716 1.00 90.62 193 LEU A CA 1
ATOM 1528 C C . LEU A 1 193 ? 11.624 -14.012 -9.853 1.00 90.62 193 LEU A C 1
ATOM 1530 O O . LEU A 1 193 ? 11.559 -13.309 -10.853 1.00 90.62 193 LEU A O 1
ATOM 1534 N N . ALA A 1 194 ? 12.484 -15.030 -9.746 1.00 90.81 194 ALA A N 1
ATOM 1535 C CA . ALA A 1 194 ? 13.464 -15.379 -10.776 1.00 90.81 194 ALA A CA 1
ATOM 1536 C C . ALA A 1 194 ? 12.833 -15.678 -12.151 1.00 90.81 194 ALA A C 1
ATOM 1538 O O . ALA A 1 194 ? 13.487 -15.500 -13.175 1.00 90.81 194 ALA A O 1
ATOM 1539 N N . ASN A 1 195 ? 11.554 -16.067 -12.184 1.00 91.00 195 ASN A N 1
ATOM 1540 C CA . ASN A 1 195 ? 10.821 -16.333 -13.423 1.00 91.00 195 ASN A CA 1
ATOM 1541 C C . ASN A 1 195 ? 10.346 -15.053 -14.135 1.00 91.00 195 ASN A C 1
ATOM 1543 O O . ASN A 1 195 ? 9.817 -15.128 -15.243 1.00 91.00 195 ASN A O 1
ATOM 1547 N N . TYR A 1 196 ? 10.517 -13.880 -13.519 1.00 91.00 196 TYR A N 1
ATOM 1548 C CA . TYR A 1 196 ? 10.038 -12.599 -14.029 1.00 91.00 196 TYR A CA 1
ATOM 1549 C C . TYR A 1 196 ? 11.207 -11.626 -14.190 1.00 91.00 196 TYR A C 1
ATOM 1551 O O . TYR A 1 196 ? 11.617 -10.945 -13.253 1.00 91.00 196 TYR A O 1
ATOM 1559 N N . SER A 1 197 ? 11.746 -11.551 -15.409 1.00 88.69 197 SER A N 1
ATOM 1560 C CA . SER A 1 197 ? 12.876 -10.670 -15.714 1.00 88.69 197 SER A CA 1
ATOM 1561 C C . SER A 1 197 ? 12.540 -9.195 -15.459 1.00 88.69 197 SER A C 1
ATOM 1563 O O . SER A 1 197 ? 11.502 -8.689 -15.900 1.00 88.69 197 SER A O 1
ATOM 1565 N N . GLY A 1 198 ? 13.439 -8.505 -14.752 1.00 86.62 198 GLY A N 1
ATOM 1566 C CA . GLY A 1 198 ? 13.310 -7.085 -14.428 1.00 86.62 198 GLY A CA 1
ATOM 1567 C C . GLY A 1 198 ? 12.189 -6.771 -13.438 1.00 86.62 198 GLY A C 1
ATOM 1568 O O . GLY A 1 198 ? 11.611 -5.693 -13.543 1.00 86.62 198 GLY A O 1
ATOM 1569 N N . VAL A 1 199 ? 11.835 -7.716 -12.559 1.00 91.88 199 VAL A N 1
ATOM 1570 C CA . VAL A 1 199 ? 10.914 -7.520 -11.433 1.00 91.88 199 VAL A CA 1
ATOM 1571 C C . VAL A 1 199 ? 11.626 -7.913 -10.145 1.00 91.88 199 VAL A C 1
ATOM 1573 O O . VAL A 1 199 ? 11.961 -9.081 -9.952 1.00 91.88 199 VAL A O 1
ATOM 1576 N N . ASP A 1 200 ? 11.804 -6.955 -9.240 1.00 89.50 200 ASP A N 1
ATOM 1577 C CA . ASP A 1 200 ? 12.642 -7.167 -8.052 1.00 89.50 200 ASP A CA 1
ATOM 1578 C C . ASP A 1 200 ? 11.832 -7.559 -6.810 1.00 89.50 200 ASP A C 1
ATOM 1580 O O . ASP A 1 200 ? 12.369 -8.107 -5.847 1.00 89.50 200 ASP A O 1
ATOM 1584 N N . THR A 1 201 ? 10.522 -7.285 -6.806 1.00 94.12 201 THR A N 1
ATOM 1585 C CA . THR A 1 201 ? 9.653 -7.512 -5.641 1.00 94.12 201 THR A CA 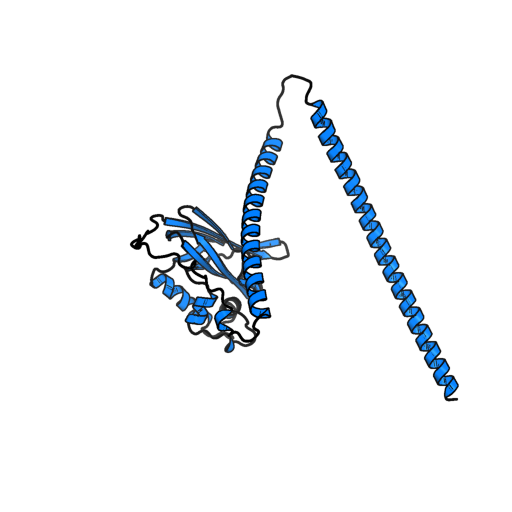1
ATOM 1586 C C . THR A 1 201 ? 8.293 -8.089 -6.027 1.00 94.12 201 THR A C 1
ATOM 1588 O O . THR A 1 201 ? 7.769 -7.836 -7.113 1.00 94.12 201 THR A O 1
ATOM 1591 N N . TYR A 1 202 ? 7.641 -8.813 -5.108 1.00 95.81 202 TYR A N 1
ATOM 1592 C CA . TYR A 1 202 ? 6.271 -9.292 -5.354 1.00 95.81 202 TYR A CA 1
ATOM 1593 C C . TYR A 1 202 ? 5.248 -8.152 -5.437 1.00 95.81 202 TYR A C 1
ATOM 1595 O O . TYR A 1 202 ? 4.232 -8.282 -6.120 1.00 95.81 202 TYR A O 1
ATOM 1603 N N . ALA A 1 203 ? 5.506 -7.030 -4.757 1.00 95.75 203 ALA A N 1
ATOM 1604 C CA . ALA A 1 203 ? 4.649 -5.851 -4.822 1.00 95.75 203 ALA A CA 1
ATOM 1605 C C . ALA A 1 203 ? 4.647 -5.235 -6.232 1.00 95.75 203 ALA A C 1
ATOM 1607 O O . ALA A 1 203 ? 3.576 -4.908 -6.758 1.00 95.75 203 ALA A O 1
ATOM 1608 N N . GLU A 1 204 ? 5.825 -5.157 -6.856 1.00 94.81 204 GLU A N 1
ATOM 1609 C CA . GLU A 1 204 ? 5.987 -4.788 -8.262 1.00 94.81 204 GLU A CA 1
ATOM 1610 C C . GLU A 1 204 ? 5.307 -5.798 -9.189 1.00 94.81 204 GLU A C 1
ATOM 1612 O O . GLU A 1 204 ? 4.516 -5.405 -10.052 1.00 94.81 204 GLU A O 1
ATOM 1617 N N . LEU A 1 205 ? 5.579 -7.095 -8.996 1.00 95.19 205 LEU A N 1
ATOM 1618 C CA . LEU A 1 205 ? 5.007 -8.166 -9.815 1.00 95.19 205 LEU A CA 1
ATOM 1619 C C . LEU A 1 205 ? 3.480 -8.069 -9.863 1.00 95.19 205 LEU A C 1
ATOM 1621 O O . LEU A 1 205 ? 2.863 -8.197 -10.925 1.00 95.19 205 LEU A O 1
ATOM 1625 N N . TRP A 1 206 ? 2.851 -7.813 -8.715 1.00 95.94 206 TRP A N 1
ATOM 1626 C CA . TRP A 1 206 ? 1.402 -7.697 -8.642 1.00 95.94 206 TRP A CA 1
ATOM 1627 C C . TRP A 1 206 ? 0.870 -6.462 -9.378 1.00 95.94 206 TRP A C 1
ATOM 1629 O O . TRP A 1 206 ? -0.091 -6.575 -10.144 1.00 95.94 206 TRP A O 1
ATOM 1639 N N . ALA A 1 207 ? 1.512 -5.302 -9.209 1.00 94.19 207 ALA A N 1
ATOM 1640 C CA . ALA A 1 207 ? 1.112 -4.081 -9.907 1.00 94.19 207 ALA A CA 1
ATOM 1641 C C . ALA A 1 207 ? 1.254 -4.230 -11.431 1.00 94.19 207 ALA A C 1
ATOM 1643 O O . ALA A 1 207 ? 0.320 -3.937 -12.184 1.00 94.19 207 ALA A O 1
ATOM 1644 N N . ARG A 1 208 ? 2.398 -4.750 -11.893 1.00 93.56 208 ARG A N 1
ATOM 1645 C CA . ARG A 1 208 ? 2.686 -4.952 -13.320 1.00 93.56 208 ARG A CA 1
ATOM 1646 C C . ARG A 1 208 ? 1.772 -5.994 -13.952 1.00 93.56 208 ARG A C 1
ATOM 1648 O O . ARG A 1 208 ? 1.245 -5.741 -15.034 1.00 93.56 208 ARG A O 1
ATOM 1655 N N . SER A 1 209 ? 1.524 -7.113 -13.272 1.00 93.75 209 SER A N 1
ATOM 1656 C CA . SER A 1 209 ? 0.652 -8.175 -13.795 1.00 93.75 209 SER A CA 1
ATOM 1657 C C . SER A 1 209 ? -0.807 -7.758 -13.928 1.00 93.75 209 SER A C 1
ATOM 1659 O O . SER A 1 209 ? -1.488 -8.203 -14.849 1.00 93.75 209 SER A O 1
ATOM 1661 N N . ARG A 1 210 ? -1.294 -6.861 -13.063 1.00 90.12 210 ARG A N 1
ATOM 1662 C CA . ARG A 1 210 ? -2.648 -6.310 -13.198 1.00 90.12 210 ARG A CA 1
ATOM 1663 C C . ARG A 1 210 ? -2.786 -5.424 -14.434 1.00 90.12 210 ARG A C 1
ATOM 1665 O O . ARG A 1 210 ? -3.837 -5.431 -15.068 1.00 90.12 210 ARG A O 1
ATOM 1672 N N . LYS A 1 211 ? -1.751 -4.643 -14.757 1.00 87.31 211 LYS A N 1
ATOM 1673 C CA . LYS A 1 211 ? -1.773 -3.734 -15.908 1.00 87.31 211 LYS A CA 1
ATOM 1674 C C . LYS A 1 211 ? -1.470 -4.444 -17.230 1.00 87.31 211 LYS A C 1
ATOM 1676 O O . LYS A 1 211 ? -2.014 -4.052 -18.258 1.00 87.31 211 LYS A O 1
ATOM 1681 N N . ASN A 1 212 ? -0.604 -5.455 -17.216 1.00 87.44 212 ASN A N 1
ATOM 1682 C CA . ASN A 1 212 ? -0.152 -6.145 -18.418 1.00 87.44 212 ASN A CA 1
ATOM 1683 C C . ASN A 1 212 ? -0.283 -7.667 -18.272 1.00 87.44 212 ASN A C 1
ATOM 1685 O O . ASN A 1 212 ? 0.672 -8.363 -17.935 1.00 87.44 212 ASN A O 1
ATOM 1689 N N . ALA A 1 213 ? -1.477 -8.181 -18.568 1.00 86.94 213 ALA A N 1
ATOM 1690 C CA . ALA A 1 213 ? -1.751 -9.615 -18.527 1.00 86.94 213 ALA A CA 1
ATOM 1691 C C . ALA A 1 213 ? -1.002 -10.412 -19.613 1.00 86.94 213 ALA A C 1
ATOM 1693 O O . ALA A 1 213 ? -0.820 -11.611 -19.453 1.00 86.94 213 ALA A O 1
ATOM 1694 N N . PHE A 1 214 ? -0.559 -9.765 -20.699 1.00 88.38 214 PHE A N 1
ATOM 1695 C CA . PHE A 1 214 ? 0.184 -10.432 -21.771 1.00 88.38 214 PHE A CA 1
ATOM 1696 C C . PHE A 1 214 ? 1.615 -10.780 -21.343 1.00 88.38 214 PHE A C 1
ATOM 1698 O O . PHE A 1 214 ? 2.057 -11.905 -21.545 1.00 88.38 214 PHE A O 1
ATOM 1705 N N . LEU A 1 215 ? 2.326 -9.840 -20.707 1.00 88.38 215 LEU A N 1
ATOM 1706 C CA . LEU A 1 215 ? 3.676 -10.089 -20.179 1.00 88.38 215 LEU A CA 1
ATOM 1707 C C . LEU A 1 215 ? 3.676 -10.959 -18.914 1.00 88.38 215 LEU A C 1
ATOM 1709 O O . LEU A 1 215 ? 4.683 -11.589 -18.605 1.00 88.38 215 LEU A O 1
ATOM 1713 N N . PHE A 1 216 ? 2.565 -10.980 -18.176 1.00 91.56 216 PHE A N 1
ATOM 1714 C CA . PHE A 1 216 ? 2.429 -11.705 -16.912 1.00 91.56 216 PHE A CA 1
ATOM 1715 C C . PHE A 1 216 ? 1.150 -12.559 -16.915 1.00 91.56 216 PHE A C 1
ATOM 1717 O O . PHE A 1 216 ? 0.208 -12.263 -16.165 1.00 91.56 216 PHE A O 1
ATOM 1724 N N . PRO A 1 217 ? 1.089 -13.605 -17.759 1.00 90.62 217 PRO A N 1
ATOM 1725 C CA . PRO A 1 217 ? -0.107 -14.422 -17.915 1.00 90.62 217 PRO A CA 1
ATOM 1726 C C . PRO A 1 217 ? -0.478 -15.102 -16.596 1.00 90.62 217 PRO A C 1
ATOM 1728 O O . PRO A 1 217 ? 0.362 -15.689 -15.920 1.00 90.62 217 PRO A O 1
ATOM 1731 N N . ASP A 1 218 ? -1.746 -14.962 -16.203 1.00 93.19 218 ASP A N 1
ATOM 1732 C CA . ASP A 1 218 ? -2.365 -15.534 -14.996 1.00 93.19 218 ASP A CA 1
ATOM 1733 C C . ASP A 1 218 ? -1.713 -15.201 -13.640 1.00 93.19 218 ASP A C 1
ATOM 1735 O O . ASP A 1 218 ? -2.257 -15.561 -12.594 1.00 93.19 218 ASP A O 1
ATOM 1739 N N . VAL A 1 219 ? -0.630 -14.422 -13.611 1.00 95.00 219 VAL A N 1
ATOM 1740 C CA . VAL A 1 219 ? 0.066 -14.023 -12.379 1.00 95.00 219 VAL A CA 1
ATOM 1741 C C . VAL A 1 219 ? -0.877 -13.284 -11.436 1.00 95.00 219 VAL A C 1
ATOM 1743 O O . VAL A 1 219 ? -0.989 -13.642 -10.265 1.00 95.00 219 VAL A O 1
ATOM 1746 N N . HIS A 1 220 ? -1.626 -12.302 -11.948 1.00 93.50 220 HIS A N 1
ATOM 1747 C CA . HIS A 1 220 ? -2.604 -11.567 -11.145 1.00 93.50 220 HIS A CA 1
ATOM 1748 C C . HIS A 1 220 ? -3.675 -12.496 -10.550 1.00 93.50 220 HIS A C 1
ATOM 1750 O O . HIS A 1 220 ? -4.042 -12.339 -9.384 1.00 93.50 220 HIS A O 1
ATOM 1756 N N . LYS A 1 221 ? -4.155 -13.480 -11.327 1.00 94.50 221 LYS A N 1
ATOM 1757 C CA . LYS A 1 221 ? -5.149 -14.456 -10.858 1.00 94.50 221 LYS A CA 1
ATOM 1758 C C . LYS A 1 221 ? -4.558 -15.336 -9.760 1.00 94.50 221 LYS A C 1
ATOM 1760 O O . LYS A 1 221 ? -5.174 -15.454 -8.708 1.00 94.50 221 LYS A O 1
ATOM 1765 N N . LYS A 1 222 ? -3.344 -15.865 -9.955 1.00 96.44 222 LYS A N 1
ATOM 1766 C CA . LYS A 1 222 ? -2.635 -16.683 -8.958 1.00 96.44 222 LYS A CA 1
ATOM 1767 C C . LYS A 1 222 ? -2.430 -15.919 -7.648 1.00 96.44 222 LYS A C 1
ATOM 1769 O O . LYS A 1 222 ? -2.755 -16.439 -6.585 1.00 96.44 222 LYS A O 1
ATOM 1774 N N . ILE A 1 223 ? -1.964 -14.669 -7.724 1.00 96.75 223 ILE A N 1
ATOM 1775 C CA . ILE A 1 223 ? -1.796 -13.789 -6.557 1.00 96.75 223 ILE A CA 1
ATOM 1776 C C . ILE A 1 223 ? -3.134 -13.588 -5.833 1.00 96.75 223 ILE A C 1
ATOM 1778 O O . ILE A 1 223 ? -3.218 -13.778 -4.621 1.00 96.75 223 ILE A O 1
ATOM 1782 N N . ARG A 1 224 ? -4.194 -13.247 -6.574 1.00 96.38 224 ARG A N 1
ATOM 1783 C CA . ARG A 1 224 ? -5.539 -13.051 -6.021 1.00 96.38 224 ARG A CA 1
ATOM 1784 C C . ARG A 1 224 ? -6.065 -14.317 -5.337 1.00 96.38 224 ARG A C 1
ATOM 1786 O O . ARG A 1 224 ? -6.592 -14.217 -4.235 1.00 96.38 224 ARG A O 1
ATOM 1793 N N . SER A 1 225 ? -5.897 -15.490 -5.947 1.00 97.06 225 SER A N 1
ATOM 1794 C CA . SER A 1 225 ? -6.311 -16.776 -5.370 1.00 97.06 225 SER A CA 1
ATOM 1795 C C . SER A 1 225 ? -5.586 -17.084 -4.059 1.00 97.06 225 SER A C 1
ATOM 1797 O O . SER A 1 225 ? -6.223 -17.498 -3.096 1.00 97.06 225 SER A O 1
ATOM 1799 N N . LEU A 1 226 ? -4.276 -16.821 -3.974 1.00 97.25 226 LEU A N 1
ATOM 1800 C CA . LEU A 1 226 ? -3.518 -17.005 -2.730 1.00 97.25 226 LEU A CA 1
ATOM 1801 C C . LEU A 1 226 ? -4.053 -16.135 -1.585 1.00 97.25 226 LEU A C 1
ATOM 1803 O O . LEU A 1 226 ? -4.072 -16.588 -0.443 1.00 97.25 226 LEU A O 1
ATOM 1807 N N . LEU A 1 227 ? -4.487 -14.908 -1.883 1.00 97.44 227 LEU A N 1
ATOM 1808 C CA . LEU A 1 227 ? -5.071 -13.996 -0.895 1.00 97.44 227 LEU A CA 1
ATOM 1809 C C . LEU A 1 227 ? -6.483 -14.432 -0.483 1.00 97.44 227 LEU A C 1
ATOM 1811 O O . LEU A 1 227 ? -6.780 -14.454 0.710 1.00 97.44 227 LEU A O 1
ATOM 1815 N N . LEU A 1 228 ? -7.320 -14.834 -1.446 1.00 96.94 228 LEU A N 1
ATOM 1816 C CA . LEU A 1 228 ? -8.675 -15.339 -1.188 1.00 96.94 228 LEU A CA 1
ATOM 1817 C C . LEU A 1 228 ? -8.667 -16.583 -0.296 1.00 96.94 228 LEU A C 1
ATOM 1819 O O . LEU A 1 228 ? -9.468 -16.666 0.625 1.00 96.94 228 LEU A O 1
ATOM 1823 N N . ASN A 1 229 ? -7.682 -17.472 -0.450 1.00 96.31 229 ASN A N 1
ATOM 1824 C CA . ASN A 1 229 ? -7.555 -18.647 0.414 1.00 96.31 229 ASN A CA 1
ATOM 1825 C C . ASN A 1 229 ? -7.479 -18.298 1.913 1.00 96.31 229 ASN A C 1
ATOM 1827 O O . ASN A 1 229 ? -7.823 -19.131 2.746 1.00 96.31 229 ASN A O 1
ATOM 1831 N N . PHE A 1 230 ? -6.974 -17.121 2.303 1.00 94.94 230 PHE A N 1
ATOM 1832 C CA . PHE A 1 230 ? -6.983 -16.700 3.714 1.00 94.94 230 PHE A CA 1
ATOM 1833 C C . PHE A 1 230 ? -8.363 -16.238 4.182 1.00 94.94 230 PHE A C 1
ATOM 1835 O O . PHE A 1 230 ? -8.726 -16.484 5.330 1.00 94.94 230 PHE A O 1
ATOM 1842 N N . GLU A 1 231 ? -9.121 -15.579 3.308 1.00 92.06 231 GLU A N 1
ATOM 1843 C CA . GLU A 1 231 ? -10.508 -15.204 3.583 1.00 92.06 231 GLU A CA 1
ATOM 1844 C C . GLU A 1 231 ? -11.384 -16.455 3.716 1.00 92.06 231 GLU A C 1
ATOM 1846 O O . GLU A 1 231 ? -12.085 -16.595 4.715 1.00 92.06 231 GLU A O 1
ATOM 1851 N N . ASP A 1 232 ? -11.259 -17.403 2.785 1.00 93.75 232 ASP A N 1
ATOM 1852 C CA . ASP A 1 232 ? -12.035 -18.651 2.774 1.00 93.75 232 ASP A CA 1
ATOM 1853 C C . ASP A 1 232 ? -11.759 -19.523 4.012 1.00 93.75 232 ASP A C 1
ATOM 1855 O O . ASP A 1 232 ? -12.644 -20.218 4.509 1.00 93.75 232 ASP A O 1
ATOM 1859 N N . ARG A 1 233 ? -10.537 -19.452 4.558 1.00 92.88 233 ARG A N 1
ATOM 1860 C CA . ARG A 1 233 ? -10.150 -20.109 5.821 1.00 92.88 233 ARG A CA 1
ATOM 1861 C C . ARG A 1 233 ? -10.566 -19.334 7.077 1.00 92.88 233 ARG A C 1
ATOM 1863 O O . ARG A 1 233 ? -10.349 -19.818 8.184 1.00 92.88 233 ARG A O 1
ATOM 1870 N N . GLY A 1 234 ? -11.132 -18.136 6.934 1.00 90.12 234 GLY A N 1
ATOM 1871 C CA . GLY A 1 234 ? -11.499 -17.262 8.052 1.00 90.12 234 GLY A CA 1
ATOM 1872 C C . GLY A 1 234 ? -10.304 -16.646 8.791 1.00 90.12 234 GLY A C 1
ATOM 1873 O O . GLY A 1 234 ? -10.465 -16.114 9.888 1.00 90.12 234 GLY A O 1
ATOM 1874 N N . GLU A 1 235 ? -9.104 -16.703 8.208 1.00 91.19 235 GLU A N 1
ATOM 1875 C CA . GLU A 1 235 ? -7.865 -16.162 8.784 1.00 91.19 235 GLU A CA 1
ATOM 1876 C C . GLU A 1 235 ? -7.668 -14.673 8.467 1.00 91.19 235 GLU A C 1
ATOM 1878 O O . GLU A 1 235 ? -6.790 -14.020 9.031 1.00 91.19 235 GLU A O 1
ATOM 1883 N N . GLY A 1 236 ? -8.475 -14.120 7.565 1.00 92.88 236 GLY A N 1
ATOM 1884 C CA . GLY A 1 236 ? -8.428 -12.719 7.183 1.00 92.88 236 GLY A CA 1
ATOM 1885 C C . GLY A 1 236 ? -9.777 -12.204 6.710 1.00 92.88 236 GLY A C 1
ATOM 1886 O O . GLY A 1 236 ? -10.766 -12.933 6.665 1.00 92.88 236 GLY A O 1
ATOM 1887 N N . LYS A 1 237 ? -9.817 -10.920 6.358 1.00 95.69 237 LYS A N 1
ATOM 1888 C CA . LYS A 1 237 ? -11.006 -10.296 5.769 1.00 95.69 237 LYS A CA 1
ATOM 1889 C C . LYS A 1 237 ? -10.674 -9.582 4.480 1.00 95.69 237 LYS A C 1
ATOM 1891 O O . LYS A 1 237 ? -9.617 -8.968 4.359 1.00 95.69 237 LYS A O 1
ATOM 1896 N N . ARG A 1 238 ? -11.618 -9.607 3.553 1.00 96.50 238 ARG A N 1
ATOM 1897 C CA . ARG A 1 238 ? -11.579 -8.831 2.323 1.00 96.50 238 ARG A CA 1
ATOM 1898 C C . ARG A 1 238 ? -12.555 -7.674 2.416 1.00 96.50 238 ARG A C 1
ATOM 1900 O O . ARG A 1 238 ? -13.630 -7.783 3.002 1.00 96.50 238 ARG A O 1
ATOM 1907 N N . VAL A 1 239 ? -12.177 -6.557 1.819 1.00 96.88 239 VAL A N 1
ATOM 1908 C CA . VAL A 1 239 ? -13.041 -5.391 1.669 1.00 96.88 239 VAL A CA 1
ATOM 1909 C C . VAL A 1 239 ? -12.757 -4.726 0.334 1.00 96.88 239 VAL A C 1
ATOM 1911 O O . VAL A 1 239 ? -11.670 -4.861 -0.229 1.00 96.88 239 VAL A O 1
ATOM 1914 N N . ARG A 1 240 ? -13.733 -3.984 -0.174 1.00 97.12 240 ARG A N 1
ATOM 1915 C CA . ARG A 1 240 ? -13.548 -3.096 -1.315 1.00 97.12 240 ARG A CA 1
ATOM 1916 C C . ARG A 1 240 ? -13.782 -1.662 -0.859 1.00 97.12 240 ARG A C 1
ATOM 1918 O O . ARG A 1 240 ? -14.702 -1.418 -0.084 1.00 97.12 240 ARG A O 1
ATOM 1925 N N . THR A 1 241 ? -12.940 -0.747 -1.317 1.00 97.12 241 THR A N 1
ATOM 1926 C CA . THR A 1 241 ? -13.120 0.685 -1.079 1.00 97.12 241 THR A CA 1
ATOM 1927 C C . THR A 1 241 ? -14.323 1.238 -1.838 1.00 97.12 241 THR A C 1
ATOM 1929 O O . THR A 1 241 ? -14.718 0.708 -2.879 1.00 97.12 241 THR A O 1
ATOM 1932 N N . ASP A 1 242 ? -14.907 2.306 -1.312 1.00 96.25 242 ASP A N 1
ATOM 1933 C CA . ASP A 1 242 ? -15.956 3.085 -1.967 1.00 96.25 242 ASP A CA 1
ATOM 1934 C C . ASP A 1 242 ? -15.387 4.030 -3.048 1.00 96.25 242 ASP A C 1
ATOM 1936 O O . ASP A 1 242 ? -14.240 3.890 -3.490 1.00 96.25 242 ASP A O 1
ATOM 1940 N N . VAL A 1 243 ? -16.222 4.958 -3.527 1.00 93.81 243 VAL A N 1
ATOM 1941 C CA . VAL A 1 243 ? -15.847 5.978 -4.520 1.00 93.81 243 VAL A CA 1
ATOM 1942 C C . VAL A 1 243 ? -14.779 6.944 -3.997 1.00 93.81 243 VAL A C 1
ATOM 1944 O O . VAL A 1 243 ? -13.944 7.391 -4.779 1.00 93.81 243 VAL A O 1
ATOM 1947 N N . ASP A 1 244 ? -14.736 7.169 -2.684 1.00 93.19 244 ASP A N 1
ATOM 1948 C CA . ASP A 1 244 ? -13.790 8.064 -2.012 1.00 93.19 244 ASP A CA 1
ATOM 1949 C C . ASP A 1 244 ? -12.500 7.329 -1.596 1.00 93.19 244 ASP A C 1
ATOM 1951 O O . ASP A 1 244 ? -11.671 7.849 -0.848 1.00 93.19 244 ASP A O 1
ATOM 1955 N N . GLY A 1 245 ? -12.320 6.077 -2.039 1.00 94.19 245 GLY A N 1
ATOM 1956 C CA . GLY A 1 245 ? -11.166 5.256 -1.674 1.00 94.19 245 GLY A CA 1
ATOM 1957 C C . GLY A 1 245 ? -11.161 4.834 -0.203 1.00 94.19 245 GLY A C 1
ATOM 1958 O O . GLY A 1 245 ? -10.114 4.431 0.310 1.00 94.19 245 GLY A O 1
ATOM 1959 N N . SER A 1 246 ? -12.300 4.913 0.483 1.00 96.56 246 SER A N 1
ATOM 1960 C CA . SER A 1 246 ? -12.448 4.588 1.899 1.00 96.56 246 SER A CA 1
ATOM 1961 C C . SER A 1 246 ? -13.029 3.194 2.102 1.00 96.56 246 SER A C 1
ATOM 1963 O O . SER A 1 246 ? -13.825 2.698 1.309 1.00 96.56 246 SER A O 1
ATOM 1965 N N . ALA A 1 247 ? -12.629 2.529 3.182 1.00 97.19 247 ALA A N 1
ATOM 1966 C CA . ALA A 1 247 ? -13.169 1.232 3.570 1.00 97.19 247 ALA A CA 1
ATOM 1967 C C . ALA A 1 247 ? -13.221 1.075 5.091 1.00 97.19 247 ALA A C 1
ATOM 1969 O O . ALA A 1 247 ? -12.425 1.649 5.843 1.00 97.19 247 ALA A O 1
ATOM 1970 N N . VAL A 1 248 ? -14.171 0.256 5.543 1.00 96.56 248 VAL A N 1
ATOM 1971 C CA . VAL A 1 248 ? -14.362 -0.091 6.951 1.00 96.56 248 VAL A CA 1
ATOM 1972 C C . VAL A 1 248 ? -14.476 -1.601 7.078 1.00 96.56 248 VAL A C 1
ATOM 1974 O O . VAL A 1 248 ? -15.230 -2.238 6.348 1.00 96.56 248 VAL A O 1
ATOM 1977 N N . ILE A 1 249 ? -13.738 -2.165 8.027 1.00 94.81 249 ILE A N 1
ATOM 1978 C CA . ILE A 1 249 ? -13.800 -3.578 8.389 1.00 94.81 249 ILE A CA 1
ATOM 1979 C C . ILE A 1 249 ? -14.099 -3.693 9.869 1.00 94.81 249 ILE A C 1
ATOM 1981 O O . ILE A 1 249 ? -13.502 -3.001 10.691 1.00 94.81 249 ILE A O 1
ATOM 1985 N N . GLU A 1 250 ? -14.991 -4.615 10.200 1.00 92.44 250 GLU A N 1
ATOM 1986 C CA . GLU A 1 250 ? -15.408 -4.906 11.565 1.00 92.44 250 GLU A CA 1
ATOM 1987 C C . GLU A 1 250 ? -15.245 -6.396 11.869 1.00 92.44 250 GLU A C 1
ATOM 1989 O O . GLU A 1 250 ? -15.166 -7.237 10.966 1.00 92.44 250 GLU A O 1
ATOM 1994 N N . GLY A 1 251 ? -15.199 -6.739 13.155 1.00 86.50 251 GLY A N 1
ATOM 1995 C CA . GLY A 1 251 ? -15.190 -8.130 13.604 1.00 86.50 251 GLY A CA 1
ATOM 1996 C C . GLY A 1 251 ? -13.851 -8.849 13.436 1.00 86.50 251 GLY A C 1
ATOM 1997 O O . GLY A 1 251 ? -13.834 -10.076 13.426 1.00 86.50 251 GLY A O 1
ATOM 1998 N N . LEU A 1 252 ? -12.741 -8.118 13.297 1.00 87.62 252 LEU A N 1
ATOM 1999 C CA . LEU A 1 252 ? -11.401 -8.700 13.410 1.00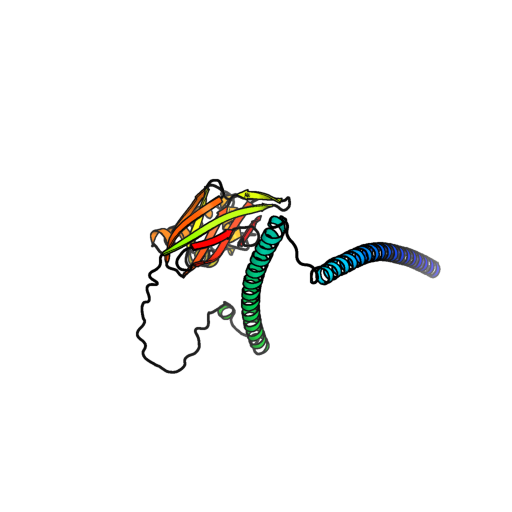 87.62 252 LEU A CA 1
ATOM 2000 C C . LEU A 1 252 ? -10.960 -8.713 14.881 1.00 87.62 252 LEU A C 1
ATOM 2002 O O . LEU A 1 252 ? -11.121 -7.695 15.562 1.00 87.62 252 LEU A O 1
ATOM 2006 N N . PRO A 1 253 ? -10.385 -9.810 15.397 1.00 91.00 253 PRO A N 1
ATOM 2007 C CA . PRO A 1 253 ? -9.764 -9.815 16.717 1.00 91.00 253 PRO A CA 1
ATOM 2008 C C . PRO A 1 253 ? -8.607 -8.816 16.793 1.00 91.00 253 PRO A C 1
ATOM 2010 O O . PRO A 1 253 ? -7.884 -8.627 15.813 1.00 91.00 253 PRO A O 1
ATOM 2013 N N . ALA A 1 254 ? -8.391 -8.220 17.966 1.00 91.25 254 ALA A N 1
ATOM 2014 C CA . ALA A 1 254 ? -7.200 -7.410 18.210 1.00 91.25 254 ALA A CA 1
ATOM 2015 C C . ALA A 1 254 ? -5.921 -8.239 17.973 1.00 91.25 254 ALA A C 1
ATOM 2017 O O . ALA A 1 254 ? -5.807 -9.368 18.453 1.00 91.25 254 ALA A O 1
ATOM 2018 N N . GLY A 1 255 ? -4.956 -7.687 17.241 1.00 92.25 255 GLY A N 1
ATOM 2019 C CA . GLY A 1 255 ? -3.787 -8.430 16.771 1.00 92.25 255 GLY A CA 1
ATOM 2020 C C . GLY A 1 255 ? -2.965 -7.666 15.737 1.00 92.25 255 GLY A C 1
ATOM 2021 O O . GLY A 1 255 ? -3.247 -6.510 15.434 1.00 92.25 255 GLY A O 1
ATOM 2022 N N . LYS A 1 256 ? -1.928 -8.310 15.199 1.00 94.75 256 LYS A N 1
ATOM 2023 C CA . LYS A 1 256 ? -1.086 -7.746 14.136 1.00 94.75 256 LYS A CA 1
ATOM 2024 C C . LYS A 1 256 ? -1.545 -8.286 12.788 1.00 94.75 256 LYS A C 1
ATOM 2026 O O . LYS A 1 256 ? -1.666 -9.496 12.626 1.00 94.75 256 LYS A O 1
ATOM 2031 N N . TYR A 1 257 ? -1.758 -7.387 11.841 1.00 96.38 257 TYR A N 1
ATOM 2032 C CA . TYR A 1 257 ? -2.207 -7.700 10.492 1.00 96.38 257 TYR A CA 1
ATOM 2033 C C . TYR A 1 257 ? -1.443 -6.857 9.474 1.00 96.38 257 TYR A C 1
ATOM 2035 O O . TYR A 1 257 ? -0.654 -5.980 9.823 1.00 96.38 257 TYR A O 1
ATOM 2043 N N . PHE A 1 258 ? -1.710 -7.110 8.205 1.00 97.69 258 PHE A N 1
ATOM 2044 C CA . PHE A 1 258 ? -1.260 -6.339 7.066 1.00 97.69 258 PHE A CA 1
ATOM 2045 C C . PHE A 1 258 ? -2.476 -5.935 6.245 1.00 97.69 258 PHE A C 1
ATOM 2047 O O . PHE A 1 258 ? -3.319 -6.780 5.946 1.00 97.69 258 PHE A O 1
ATOM 2054 N N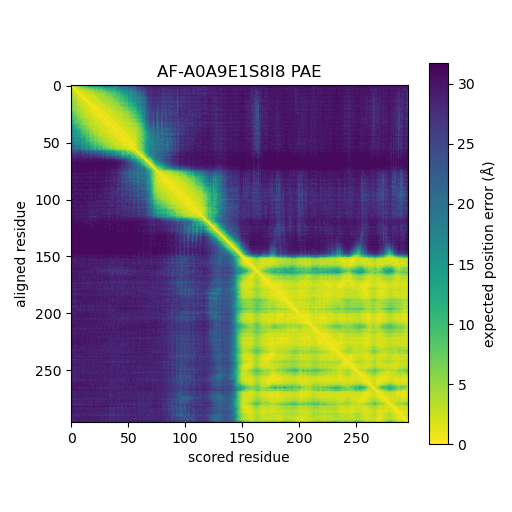 . VAL A 1 259 ? -2.549 -4.661 5.864 1.00 97.88 259 VAL A N 1
ATOM 2055 C CA . VAL A 1 259 ? -3.496 -4.180 4.855 1.00 97.88 259 VAL A CA 1
ATOM 2056 C C . VAL A 1 259 ? -2.824 -4.321 3.497 1.00 97.88 259 VAL A C 1
ATOM 2058 O O . VAL A 1 259 ? -1.830 -3.648 3.207 1.00 97.88 259 VAL A O 1
ATOM 2061 N N . ILE A 1 260 ? -3.336 -5.249 2.697 1.00 98.38 260 ILE A N 1
ATOM 2062 C CA . ILE A 1 260 ? -2.733 -5.702 1.450 1.00 98.38 260 ILE A CA 1
ATOM 2063 C C . ILE A 1 260 ? -3.675 -5.384 0.299 1.00 98.38 260 ILE A C 1
ATOM 2065 O O . ILE A 1 260 ? -4.830 -5.794 0.305 1.00 98.38 260 ILE A O 1
ATOM 2069 N N . GLY A 1 261 ? -3.188 -4.689 -0.717 1.00 97.06 261 GLY A N 1
ATOM 2070 C CA . GLY A 1 261 ? -3.985 -4.388 -1.899 1.00 97.06 261 GLY A CA 1
ATOM 2071 C C . GLY A 1 261 ? -3.147 -3.756 -2.989 1.00 97.06 261 GLY A C 1
ATOM 2072 O O . GLY A 1 261 ? -2.043 -3.276 -2.748 1.00 97.06 261 GLY A O 1
ATOM 2073 N N . THR A 1 262 ? -3.677 -3.751 -4.202 1.00 95.56 262 THR A N 1
ATOM 2074 C CA . THR A 1 262 ? -3.048 -3.085 -5.341 1.00 95.56 262 THR A CA 1
ATOM 2075 C C . THR A 1 262 ? -4.088 -2.235 -6.052 1.00 95.56 262 THR A C 1
ATOM 2077 O O . THR A 1 262 ? -5.253 -2.629 -6.128 1.00 95.56 262 THR A O 1
ATOM 2080 N N . ALA A 1 263 ? -3.695 -1.085 -6.587 1.00 93.50 263 ALA A N 1
ATOM 2081 C CA . ALA A 1 263 ? -4.547 -0.177 -7.347 1.00 93.50 263 ALA A CA 1
ATOM 2082 C C . ALA A 1 263 ? -3.858 0.236 -8.650 1.00 93.50 263 ALA A C 1
ATOM 2084 O O . ALA A 1 263 ? -2.651 0.458 -8.684 1.00 93.50 263 ALA A O 1
ATOM 2085 N N . SER A 1 264 ? -4.633 0.396 -9.722 1.00 87.88 264 SER A N 1
ATOM 2086 C CA . SER A 1 264 ? -4.145 0.898 -11.016 1.00 87.88 264 SER A CA 1
ATOM 2087 C C . SER A 1 264 ? -4.056 2.431 -11.012 1.00 87.88 264 SER A C 1
ATOM 2089 O O . SER A 1 264 ? -4.719 3.119 -11.789 1.00 87.88 264 SER A O 1
ATOM 2091 N N . LEU A 1 265 ? -3.269 2.966 -10.080 1.00 84.19 265 LEU A N 1
ATOM 2092 C CA . LEU A 1 265 ? -2.979 4.391 -9.921 1.00 84.19 265 LEU A CA 1
ATOM 2093 C C . LEU A 1 265 ? -1.559 4.676 -10.428 1.00 84.19 265 LEU A C 1
ATOM 2095 O O . LEU A 1 265 ? -0.673 3.855 -10.234 1.00 84.19 265 LEU A O 1
ATOM 2099 N N . GLY A 1 266 ? -1.336 5.823 -11.073 1.00 76.12 266 GLY A N 1
ATOM 2100 C CA . GLY A 1 266 ? -0.038 6.139 -11.685 1.00 76.12 266 GLY A CA 1
ATOM 2101 C C . GLY A 1 266 ? 0.173 5.492 -13.061 1.00 76.12 266 GLY A C 1
ATOM 2102 O O . GLY A 1 266 ? -0.792 5.203 -13.781 1.00 76.12 266 GLY A O 1
ATOM 2103 N N . LYS A 1 267 ? 1.438 5.306 -13.465 1.00 77.81 267 LYS A N 1
ATOM 2104 C CA . LYS A 1 267 ? 1.791 4.747 -14.780 1.00 77.81 267 LYS A CA 1
ATOM 2105 C C . LYS A 1 267 ? 1.667 3.233 -14.805 1.00 77.81 267 LYS A C 1
ATOM 2107 O O . LYS A 1 267 ? 1.376 2.692 -15.867 1.00 77.81 267 LYS A O 1
ATOM 2112 N N . VAL A 1 268 ? 1.857 2.533 -13.700 1.00 81.38 268 VAL A N 1
ATOM 2113 C CA . VAL A 1 268 ? 1.720 1.074 -13.624 1.00 81.38 268 VAL A CA 1
ATOM 2114 C C . VAL A 1 268 ? 0.723 0.690 -12.549 1.00 81.38 268 VAL A C 1
ATOM 2116 O O . VAL A 1 268 ? -0.198 -0.078 -12.828 1.00 81.38 268 VAL A O 1
ATOM 2119 N N . GLY A 1 269 ? 0.872 1.246 -11.355 1.00 90.00 269 GLY A N 1
ATOM 2120 C CA . GLY A 1 269 ? 0.056 0.881 -10.212 1.00 90.00 269 GLY A CA 1
ATOM 2121 C C . GLY A 1 269 ? 0.761 1.180 -8.901 1.00 90.00 269 GLY A C 1
ATOM 2122 O O . GLY A 1 269 ? 1.952 1.483 -8.867 1.00 90.00 269 GLY A O 1
ATOM 2123 N N . VAL A 1 270 ? 0.016 1.031 -7.813 1.00 93.62 270 VAL A N 1
ATOM 2124 C CA . VAL A 1 270 ? 0.524 1.119 -6.446 1.00 93.62 270 VAL A CA 1
ATOM 2125 C C . VAL A 1 270 ? 0.111 -0.140 -5.707 1.00 93.62 270 VAL A C 1
ATOM 2127 O O . VAL A 1 270 ? -1.045 -0.555 -5.792 1.00 93.62 270 VAL A O 1
ATOM 2130 N N . THR A 1 271 ? 1.047 -0.749 -4.988 1.00 96.56 271 THR A N 1
ATOM 2131 C CA . THR A 1 271 ? 0.795 -1.929 -4.160 1.00 96.56 271 THR A CA 1
ATOM 2132 C C . THR A 1 271 ? 1.149 -1.624 -2.712 1.00 96.56 271 THR A C 1
ATOM 2134 O O . THR A 1 271 ? 2.234 -1.130 -2.406 1.00 96.56 271 THR A O 1
ATOM 2137 N N . TRP A 1 272 ? 0.236 -1.962 -1.810 1.00 97.56 272 TRP A N 1
ATOM 2138 C CA . TRP A 1 272 ? 0.382 -1.838 -0.368 1.00 97.56 272 TRP A CA 1
ATOM 2139 C C . TRP A 1 272 ? 0.468 -3.219 0.273 1.00 97.56 272 TRP A C 1
ATOM 2141 O O . TRP A 1 272 ? -0.274 -4.134 -0.081 1.00 97.56 272 TRP A O 1
ATOM 2151 N N . SER A 1 273 ? 1.362 -3.344 1.246 1.00 97.38 273 SER A N 1
ATOM 2152 C CA . SER A 1 273 ? 1.413 -4.434 2.220 1.00 97.38 273 SER A CA 1
ATOM 2153 C C . SER A 1 273 ? 1.812 -3.832 3.566 1.00 97.38 273 SER A C 1
ATOM 2155 O O . SER A 1 273 ? 2.929 -4.029 4.050 1.00 97.38 273 SER A O 1
ATOM 2157 N N . VAL A 1 274 ? 0.911 -3.036 4.142 1.00 97.44 274 VAL A N 1
ATOM 2158 C CA . VAL A 1 274 ? 1.219 -2.161 5.281 1.00 97.44 274 VAL A CA 1
ATOM 2159 C C . VAL A 1 274 ? 0.905 -2.864 6.599 1.00 97.44 274 VAL A C 1
ATOM 2161 O O . VAL A 1 274 ? -0.247 -3.251 6.798 1.00 97.44 274 VAL A O 1
ATOM 2164 N N . PRO A 1 275 ? 1.879 -3.030 7.513 1.00 96.50 275 PRO A N 1
ATOM 2165 C CA . PRO A 1 275 ? 1.617 -3.612 8.822 1.00 96.50 275 PRO A CA 1
ATOM 2166 C C . PRO A 1 275 ? 0.721 -2.691 9.659 1.00 96.50 275 PRO A C 1
ATOM 2168 O O . PRO A 1 275 ? 0.937 -1.482 9.731 1.00 96.50 275 PRO A O 1
ATOM 2171 N N . VAL A 1 276 ? -0.256 -3.276 10.344 1.00 95.06 276 VAL A N 1
ATOM 2172 C CA . VAL A 1 276 ? -1.170 -2.589 11.256 1.00 95.06 276 VAL A CA 1
ATOM 2173 C C . VAL A 1 276 ? -1.343 -3.413 12.530 1.00 95.06 276 VAL A C 1
ATOM 2175 O O . VAL A 1 276 ? -1.509 -4.631 12.490 1.00 95.06 276 VAL A O 1
ATOM 2178 N N . SER A 1 277 ? -1.291 -2.752 13.684 1.00 94.75 277 SER A N 1
ATOM 2179 C CA . SER A 1 277 ? -1.653 -3.367 14.964 1.00 94.75 277 SER A CA 1
ATOM 2180 C C . SER A 1 277 ? -3.062 -2.922 15.327 1.00 94.75 277 SER A C 1
ATOM 2182 O O . SER A 1 277 ? -3.291 -1.740 15.572 1.00 94.75 277 SER A O 1
ATOM 2184 N N . LEU A 1 278 ? -4.006 -3.858 15.312 1.00 92.88 278 LEU A N 1
ATOM 2185 C CA . LEU A 1 278 ? -5.398 -3.618 15.660 1.00 92.88 278 LEU A CA 1
ATOM 2186 C C . LEU A 1 278 ? -5.586 -3.751 17.165 1.00 92.88 278 LEU A C 1
ATOM 2188 O O . LEU A 1 278 ? -5.394 -4.825 17.740 1.00 92.88 278 LEU A O 1
ATOM 2192 N N . ASN A 1 279 ? -6.008 -2.657 17.782 1.00 92.19 279 ASN A N 1
ATOM 2193 C CA . ASN A 1 279 ? -6.487 -2.627 19.152 1.00 92.19 279 ASN A CA 1
ATOM 2194 C C . ASN A 1 279 ? -8.005 -2.849 19.175 1.00 92.19 279 ASN A C 1
ATOM 2196 O O . ASN A 1 279 ? -8.695 -2.678 18.167 1.00 92.19 279 ASN A O 1
ATOM 2200 N N . THR A 1 280 ? -8.548 -3.226 20.329 1.00 90.81 280 THR A N 1
ATOM 2201 C CA . THR A 1 280 ? -10.002 -3.294 20.527 1.00 90.81 280 THR A CA 1
ATOM 2202 C C . THR A 1 280 ? -10.639 -1.921 20.305 1.00 90.81 280 THR A C 1
ATOM 2204 O O . THR A 1 280 ? -10.097 -0.914 20.761 1.00 90.81 280 THR A O 1
ATOM 2207 N N . GLY A 1 281 ? -11.792 -1.869 19.632 1.00 90.19 281 GLY A N 1
ATOM 2208 C CA . GLY A 1 281 ? -12.440 -0.607 19.264 1.00 90.19 281 GLY A CA 1
ATOM 2209 C C . GLY A 1 281 ? -11.952 -0.050 17.923 1.00 90.19 281 GLY A C 1
ATOM 2210 O O . GLY A 1 281 ? -11.746 -0.805 16.974 1.00 90.19 281 GLY A O 1
ATOM 2211 N N . ASN A 1 282 ? -11.817 1.274 17.820 1.00 91.88 282 ASN A N 1
ATOM 2212 C CA . ASN A 1 282 ? -11.574 1.964 16.550 1.00 91.88 282 ASN A CA 1
ATOM 2213 C C . ASN A 1 282 ? -10.082 2.105 16.226 1.00 91.88 282 ASN A C 1
ATOM 2215 O O . ASN A 1 282 ? -9.304 2.619 17.024 1.00 91.88 282 ASN A O 1
ATOM 2219 N N . ASN A 1 283 ? -9.717 1.735 15.004 1.00 94.31 283 ASN A N 1
ATOM 2220 C CA . ASN A 1 283 ? -8.384 1.863 14.431 1.00 94.31 283 ASN A CA 1
ATOM 2221 C C . ASN A 1 283 ? -8.496 2.623 13.106 1.00 94.31 283 ASN A C 1
ATOM 2223 O O . ASN A 1 283 ? -9.449 2.410 12.349 1.00 94.31 283 ASN A O 1
ATOM 2227 N N . LYS A 1 284 ? -7.526 3.495 12.813 1.00 95.19 284 LYS A N 1
ATOM 2228 C CA . LYS A 1 284 ? -7.454 4.231 11.546 1.00 95.19 284 LYS A CA 1
ATOM 2229 C C . LYS A 1 284 ? -6.058 4.124 10.941 1.00 95.19 284 LYS A C 1
ATOM 2231 O O . LYS A 1 284 ? -5.069 4.235 11.660 1.00 95.19 284 LYS A O 1
ATOM 2236 N N . ILE A 1 285 ? -5.990 3.950 9.626 1.00 95.44 285 ILE A N 1
ATOM 2237 C CA . ILE A 1 285 ? -4.753 4.036 8.845 1.00 95.44 285 ILE A CA 1
ATOM 2238 C C . ILE A 1 285 ? -5.033 4.716 7.502 1.00 95.44 285 ILE A C 1
ATOM 2240 O O . ILE A 1 285 ? -6.126 4.590 6.963 1.00 95.44 285 ILE A O 1
ATOM 2244 N N . SER A 1 286 ? -4.056 5.430 6.956 1.00 95.06 286 SER A N 1
ATOM 2245 C CA . SER A 1 286 ? -4.134 5.986 5.602 1.00 95.06 286 SER A CA 1
ATOM 2246 C C . SER A 1 286 ? -3.086 5.301 4.731 1.00 95.06 286 SER A C 1
ATOM 2248 O O . SER A 1 286 ? -1.921 5.211 5.119 1.00 95.06 286 SER A O 1
ATOM 2250 N N . LEU A 1 287 ? -3.497 4.792 3.576 1.00 94.81 287 LEU A N 1
ATOM 2251 C CA . LEU A 1 287 ? -2.640 4.167 2.575 1.00 94.81 287 LEU A CA 1
ATOM 2252 C C . LEU A 1 287 ? -2.289 5.223 1.528 1.00 94.81 287 LEU A C 1
ATOM 2254 O O . LEU A 1 287 ? -3.168 5.755 0.852 1.00 94.81 287 LEU A O 1
ATOM 2258 N N . THR A 1 288 ? -1.005 5.546 1.423 1.00 92.31 288 THR A N 1
ATOM 2259 C CA . THR A 1 288 ? -0.472 6.608 0.563 1.00 92.31 288 THR A CA 1
ATOM 2260 C C . THR A 1 288 ? 0.745 6.109 -0.209 1.00 92.31 288 THR A C 1
ATOM 2262 O O . THR A 1 288 ? 1.176 4.969 -0.035 1.00 92.31 288 THR A O 1
ATOM 2265 N N . LEU A 1 289 ? 1.333 6.947 -1.068 1.00 90.50 289 LEU A N 1
ATOM 2266 C CA . LEU A 1 289 ? 2.617 6.612 -1.699 1.00 90.50 289 LEU A CA 1
ATOM 2267 C C . LEU A 1 289 ? 3.751 6.469 -0.675 1.00 90.50 289 LEU A C 1
ATOM 2269 O O . LEU A 1 289 ? 4.649 5.662 -0.875 1.00 90.50 289 LEU A O 1
ATOM 2273 N N . ALA A 1 290 ? 3.696 7.200 0.441 1.00 89.00 290 ALA A N 1
ATOM 2274 C CA . ALA A 1 290 ? 4.764 7.196 1.441 1.00 89.00 290 ALA A CA 1
ATOM 2275 C C . ALA A 1 290 ? 4.886 5.863 2.198 1.00 89.00 290 ALA A C 1
ATOM 2277 O O . ALA A 1 290 ? 5.951 5.553 2.723 1.00 89.00 290 ALA A O 1
ATOM 2278 N N . ASN A 1 291 ? 3.805 5.081 2.270 1.00 92.81 291 ASN A N 1
ATOM 2279 C CA . ASN A 1 291 ? 3.795 3.767 2.913 1.00 92.81 291 ASN A CA 1
ATOM 2280 C C . ASN A 1 291 ? 3.438 2.629 1.950 1.00 92.81 291 ASN A C 1
ATOM 2282 O O . ASN A 1 291 ? 3.132 1.523 2.396 1.00 92.81 291 ASN A O 1
ATOM 2286 N N . CYS A 1 292 ? 3.464 2.876 0.639 1.00 93.38 292 CYS A N 1
ATOM 2287 C CA . CYS A 1 292 ? 3.307 1.800 -0.325 1.00 93.38 292 CYS A CA 1
ATOM 2288 C C . CYS A 1 292 ? 4.535 0.884 -0.309 1.00 93.38 292 CYS A C 1
ATOM 2290 O O . CYS A 1 292 ? 5.646 1.289 0.025 1.00 93.38 292 CYS A O 1
ATOM 2292 N N . SER A 1 293 ? 4.323 -0.380 -0.658 1.00 95.31 293 SER A N 1
ATOM 2293 C CA . SER A 1 293 ? 5.421 -1.327 -0.854 1.00 95.31 293 SER A CA 1
ATOM 2294 C C . SER A 1 293 ? 6.060 -1.155 -2.228 1.00 95.31 293 SER A C 1
ATOM 2296 O O . SER A 1 293 ? 7.222 -1.505 -2.402 1.00 95.31 293 SER A O 1
ATOM 2298 N N . TRP A 1 294 ? 5.299 -0.645 -3.200 1.00 94.62 294 TRP A N 1
ATOM 2299 C CA . TRP A 1 294 ? 5.785 -0.329 -4.536 1.00 94.62 294 TRP A CA 1
ATOM 2300 C C . TRP A 1 294 ? 4.836 0.634 -5.262 1.00 94.62 294 TRP A C 1
ATOM 2302 O O . TRP A 1 294 ? 3.615 0.536 -5.097 1.00 94.62 294 TRP A O 1
ATOM 2312 N N . SER A 1 295 ? 5.380 1.512 -6.108 1.00 90.44 295 SER A N 1
ATOM 2313 C CA . SER A 1 295 ? 4.609 2.411 -6.977 1.00 90.44 295 SER A CA 1
ATOM 2314 C C . SER A 1 295 ? 5.381 2.823 -8.231 1.00 90.44 295 SER A C 1
ATOM 2316 O O . SER A 1 295 ? 6.588 3.050 -8.135 1.00 90.44 295 SER A O 1
ATOM 2318 N N . LEU A 1 296 ? 4.676 3.021 -9.355 1.00 82.69 296 LEU A N 1
ATOM 2319 C CA . LEU A 1 296 ? 5.191 3.673 -10.573 1.00 82.69 296 LEU A CA 1
ATOM 2320 C C . LEU A 1 296 ? 4.075 4.332 -11.398 1.00 82.69 296 LEU A C 1
ATOM 2322 O O . LEU A 1 296 ? 2.972 3.745 -11.498 1.00 82.69 296 LEU A O 1
#

Radius of gyration: 30.76 Å; Cα contacts (8 Å, |Δi|>4): 328; chains: 1; bounding box: 78×70×72 Å

Mean predicted aligned error: 20.06 Å

Sequence (296 aa):
MSKELEAETALKNLEVHSIQRQKSIEDLRKINNNKDQTIAALSQLNDELISEIKRIKGDLYRDSNTDDLSKGPSTQLDSLKSEVKKLKNNLALKSEELKSLRYRNDSLEGRISDLELSPTTNKSQLLPTFSSIASYPSRNINPINQKRSGQSKLRFEAVVTALNGKSKEAFYTEFFILPISLENIMRKGGIELANYSGVDTYAELWARSRKNAFLFPDVHKKIRSLLLNFEDRGEGKRVRTDVDGSAVIEGLPAGKYFVIGTASLGKVGVTWSVPVSLNTGNNKISLTLANCSWSL

Solvent-accessible surface area (backbone atoms only — not comparable to full-atom values): 16826 Å² total; per-residue (Å²): 113,76,71,57,56,53,51,53,53,51,51,53,53,51,50,51,51,49,53,52,50,52,50,52,51,52,54,52,50,54,52,48,52,54,48,51,53,50,50,52,55,50,51,53,52,50,55,51,52,51,52,50,53,50,50,56,55,52,53,65,68,58,72,78,72,72,93,78,91,82,90,81,76,66,67,63,57,51,49,51,53,51,47,53,52,50,50,51,53,50,50,52,53,50,49,52,51,50,51,54,49,48,56,50,48,56,55,48,50,55,52,48,54,55,42,76,75,47,87,85,68,67,77,84,71,73,57,91,68,83,76,71,80,82,88,75,83,90,71,96,68,77,84,77,80,71,74,66,87,38,54,15,34,43,37,38,38,32,41,41,64,45,97,86,70,53,69,44,51,38,42,69,29,53,34,36,42,25,70,59,47,60,67,59,52,41,54,74,66,74,54,63,58,88,82,41,85,96,43,93,45,68,43,47,47,48,22,47,16,68,68,36,48,83,89,29,66,62,46,39,55,55,55,51,51,64,54,46,54,34,38,79,68,66,64,29,47,74,49,56,20,39,82,78,7,35,38,77,48,70,75,43,64,49,44,63,30,16,48,32,34,53,36,86,45,80,83,44,10,33,14,34,50,35,79,43,78,42,48,63,42,83,38,78,52,76,47,35,71,93,61,36,68,29,73,67

pLDDT: mean 81.57, std 18.53, range [29.62, 98.38]